Protein AF-C9K0G6-F1 (afdb_monomer)

Structure (mmCIF, N/CA/C/O backbone):
data_AF-C9K0G6-F1
#
_entry.id   AF-C9K0G6-F1
#
loop_
_atom_site.group_PDB
_atom_site.id
_atom_site.type_symbol
_atom_site.label_atom_id
_atom_site.label_alt_id
_atom_site.label_comp_id
_atom_site.label_asym_id
_atom_site.label_entity_id
_atom_site.label_seq_id
_atom_site.pdbx_PDB_ins_code
_atom_site.Cartn_x
_atom_site.Cartn_y
_atom_site.Cartn_z
_atom_site.occupancy
_atom_site.B_iso_or_equiv
_atom_site.auth_seq_id
_atom_site.auth_comp_id
_atom_site.auth_asym_id
_atom_site.auth_atom_id
_atom_site.pdbx_PDB_model_num
ATOM 1 N N . MET A 1 1 ? -15.365 -26.845 29.516 1.00 38.62 1 MET A N 1
ATOM 2 C CA . MET A 1 1 ? -15.260 -26.403 28.105 1.00 38.62 1 MET A CA 1
ATOM 3 C C . MET A 1 1 ? -14.778 -24.950 28.062 1.00 38.62 1 MET A C 1
ATOM 5 O O . MET A 1 1 ? -15.517 -24.063 27.660 1.00 38.62 1 MET A O 1
ATOM 9 N N . SER A 1 2 ? -13.553 -24.691 28.530 1.00 41.28 2 SER A N 1
ATOM 10 C CA . SER A 1 2 ? -13.101 -23.336 28.912 1.00 41.28 2 SER A CA 1
ATOM 11 C C . SER A 1 2 ? -11.885 -22.839 28.115 1.00 41.28 2 SER A C 1
ATOM 13 O O . SER A 1 2 ? -11.358 -21.779 28.421 1.00 41.28 2 SER A O 1
ATOM 15 N N . GLY A 1 3 ? -11.428 -23.595 27.110 1.00 42.25 3 GLY A N 1
ATOM 16 C CA . GLY A 1 3 ? -10.137 -23.366 26.445 1.00 42.25 3 GLY A CA 1
ATOM 17 C C . GLY A 1 3 ? -10.131 -22.394 25.259 1.00 42.25 3 GLY A C 1
ATOM 18 O O . GLY A 1 3 ? -9.061 -21.984 24.853 1.00 42.25 3 GLY A O 1
ATOM 19 N N . GLN A 1 4 ? -11.283 -21.993 24.707 1.00 50.31 4 GLN A N 1
ATOM 20 C CA . GLN A 1 4 ? -11.336 -21.232 23.441 1.00 50.31 4 GLN A CA 1
ATOM 21 C C . GLN A 1 4 ? -11.451 -19.705 23.586 1.00 50.31 4 GLN A C 1
ATOM 23 O O . GLN A 1 4 ? -11.456 -19.003 22.581 1.00 50.31 4 GLN A O 1
ATOM 28 N N . ARG A 1 5 ? -11.593 -19.149 24.799 1.00 48.28 5 ARG A N 1
ATOM 29 C CA . ARG A 1 5 ? -11.809 -17.691 24.965 1.00 48.28 5 ARG A CA 1
ATOM 30 C C . ARG A 1 5 ? -10.527 -16.851 24.917 1.00 48.28 5 ARG A C 1
ATOM 32 O O . ARG A 1 5 ? -10.621 -15.666 24.609 1.00 48.28 5 ARG A O 1
ATOM 39 N N . GLY A 1 6 ? -9.363 -17.441 25.198 1.00 55.06 6 GLY A N 1
ATOM 40 C CA . GLY A 1 6 ? -8.077 -16.734 25.133 1.00 55.06 6 GLY A CA 1
ATOM 41 C C . GLY A 1 6 ? -7.695 -16.355 23.700 1.00 55.06 6 GLY A C 1
ATOM 42 O O . GLY A 1 6 ? -7.342 -15.209 23.438 1.00 55.06 6 GLY A O 1
ATOM 43 N N . ASP A 1 7 ? -7.893 -17.280 22.760 1.00 69.06 7 ASP A N 1
ATOM 44 C CA . ASP A 1 7 ? -7.381 -17.174 21.388 1.00 69.06 7 ASP A CA 1
ATOM 45 C C . ASP A 1 7 ? -7.903 -15.941 20.628 1.00 69.06 7 ASP A C 1
ATOM 47 O O . ASP A 1 7 ? -7.145 -15.231 19.965 1.00 69.06 7 ASP A O 1
ATOM 51 N N . TRP A 1 8 ? -9.196 -15.632 20.759 1.00 75.31 8 TRP A N 1
ATOM 52 C CA . TRP A 1 8 ? -9.828 -14.516 20.040 1.00 75.31 8 TRP A CA 1
ATOM 53 C C . TRP A 1 8 ? -9.380 -13.147 20.542 1.00 75.31 8 TRP A C 1
ATOM 55 O O . TRP A 1 8 ? -9.291 -12.187 19.778 1.00 75.31 8 TRP A O 1
ATOM 65 N N . THR A 1 9 ? -9.099 -13.049 21.835 1.00 84.75 9 THR A N 1
ATOM 66 C CA . THR A 1 9 ? -8.725 -11.790 22.475 1.00 84.75 9 THR A CA 1
ATOM 67 C C . THR A 1 9 ? -7.286 -11.423 22.098 1.00 84.75 9 THR A C 1
ATOM 69 O O . THR A 1 9 ? -7.015 -10.278 21.734 1.00 84.75 9 THR A O 1
ATOM 72 N N . SER A 1 10 ? -6.386 -12.411 22.047 1.00 84.44 10 SER A N 1
ATOM 73 C CA . SER A 1 10 ? -5.040 -12.257 21.481 1.00 84.44 10 SER A CA 1
ATOM 74 C C . SER A 1 10 ? -5.073 -11.872 19.997 1.00 84.44 10 SER A C 1
ATOM 76 O O . SER A 1 10 ? -4.328 -10.985 19.578 1.00 84.44 10 SER A O 1
ATOM 78 N N . ALA A 1 11 ? -5.969 -12.471 19.204 1.00 87.06 11 ALA A N 1
ATOM 79 C CA . ALA A 1 11 ? -6.134 -12.116 17.793 1.00 87.06 11 ALA A CA 1
ATOM 80 C C . ALA A 1 11 ? -6.602 -10.659 17.598 1.00 87.06 11 ALA A C 1
ATOM 82 O O . ALA A 1 11 ? -6.123 -9.975 16.693 1.00 87.06 11 ALA A O 1
ATOM 83 N N . LEU A 1 12 ? -7.488 -10.150 18.464 1.00 88.19 12 LEU A N 1
ATOM 84 C CA . LEU A 1 12 ? -7.937 -8.751 18.426 1.00 88.19 12 LEU A CA 1
ATOM 85 C C . LEU A 1 12 ? -6.813 -7.762 18.752 1.00 88.19 12 LEU A C 1
ATOM 87 O O . LEU A 1 12 ? -6.699 -6.734 18.083 1.00 88.19 12 LEU A O 1
ATOM 91 N N . TRP A 1 13 ? -5.954 -8.074 19.726 1.00 88.69 13 TRP A N 1
ATOM 92 C CA . TRP A 1 13 ? -4.757 -7.272 20.000 1.00 88.69 13 TRP A CA 1
ATOM 93 C C . TRP A 1 13 ? -3.822 -7.213 18.792 1.00 88.69 13 TRP A C 1
ATOM 95 O O . TRP A 1 13 ? -3.389 -6.128 18.406 1.00 88.69 13 TRP A O 1
ATOM 105 N N . GLN A 1 14 ? -3.561 -8.357 18.156 1.00 87.88 14 GLN A N 1
ATOM 106 C CA . GLN A 1 14 ? -2.738 -8.420 16.947 1.00 87.88 14 GLN A CA 1
ATOM 107 C C . GLN A 1 14 ? -3.359 -7.632 15.789 1.00 87.88 14 GLN A C 1
ATOM 109 O O . GLN A 1 14 ? -2.645 -6.969 15.038 1.00 87.88 14 GLN A O 1
ATOM 114 N N . LEU A 1 15 ? -4.684 -7.686 15.641 1.00 88.81 15 LEU A N 1
ATOM 115 C CA . LEU A 1 15 ? -5.404 -6.931 14.622 1.00 88.81 15 LEU A CA 1
ATOM 116 C C . LEU A 1 15 ? -5.266 -5.425 14.859 1.00 88.81 15 LEU A C 1
ATOM 118 O O . LEU A 1 15 ? -4.854 -4.709 13.949 1.00 88.81 15 LEU A O 1
ATOM 122 N N . LEU A 1 16 ? -5.545 -4.948 16.075 1.00 89.44 16 LEU A N 1
ATOM 123 C CA . LEU A 1 16 ? -5.382 -3.535 16.430 1.00 89.44 16 LEU A CA 1
ATOM 124 C C . LEU A 1 16 ? -3.939 -3.070 16.245 1.00 89.44 16 LEU A C 1
ATOM 126 O O . LEU A 1 16 ? -3.707 -1.983 15.721 1.00 89.44 16 LEU A O 1
ATOM 130 N N . PHE A 1 17 ? -2.970 -3.907 16.615 1.00 88.44 17 PHE A N 1
ATOM 131 C CA . PHE A 1 17 ? -1.559 -3.624 16.395 1.00 88.44 17 PHE A CA 1
ATOM 132 C C . PHE A 1 17 ? -1.252 -3.425 14.909 1.00 88.44 17 PHE A C 1
ATOM 134 O O . PHE A 1 17 ? -0.652 -2.417 14.554 1.00 88.44 17 PHE A O 1
ATOM 141 N N . ARG A 1 18 ? -1.727 -4.321 14.033 1.00 84.31 18 ARG A N 1
ATOM 142 C CA . ARG A 1 18 ? -1.532 -4.209 12.576 1.00 84.31 18 ARG A CA 1
ATOM 143 C C . ARG A 1 18 ? -2.198 -2.976 11.971 1.00 84.31 18 ARG A C 1
ATOM 145 O O . ARG A 1 18 ? -1.658 -2.407 11.031 1.00 84.31 18 ARG A O 1
ATOM 152 N N . VAL A 1 19 ? -3.359 -2.580 12.490 1.00 85.81 19 VAL A N 1
ATOM 153 C CA . VAL A 1 19 ? -4.076 -1.377 12.038 1.00 85.81 19 VAL A CA 1
ATOM 154 C C . VAL A 1 19 ? -3.332 -0.102 12.443 1.00 85.81 19 VAL A C 1
ATOM 156 O O . VAL A 1 19 ? -3.296 0.858 11.680 1.00 85.81 19 VAL A O 1
ATOM 159 N N . LEU A 1 20 ? -2.742 -0.083 13.640 1.00 84.50 20 LEU A N 1
ATOM 160 C CA . LEU A 1 20 ? -2.071 1.094 14.198 1.00 84.50 20 LEU A CA 1
ATOM 161 C C . LEU A 1 20 ? -0.585 1.189 13.817 1.00 84.50 20 LEU A C 1
ATOM 163 O O . LEU A 1 20 ? -0.003 2.270 13.906 1.00 84.50 20 LEU A O 1
ATOM 167 N N . SER A 1 21 ? 0.046 0.085 13.411 1.00 78.31 21 SER A N 1
ATOM 168 C CA . SER A 1 21 ? 1.451 0.062 13.003 1.00 78.31 21 SER A CA 1
ATOM 169 C C . SER A 1 21 ? 1.644 0.643 11.595 1.00 78.31 21 SER A C 1
ATOM 171 O O . SER A 1 21 ? 0.917 0.246 10.682 1.00 78.31 21 SER A O 1
ATOM 173 N N . PRO A 1 22 ? 2.651 1.507 11.364 1.00 63.03 22 PRO A N 1
ATOM 174 C CA . PRO A 1 22 ? 2.992 1.965 10.020 1.00 63.03 22 PRO A CA 1
ATOM 175 C C . PRO A 1 22 ? 3.497 0.786 9.169 1.00 63.03 22 PRO A C 1
ATOM 177 O O . PRO A 1 22 ? 4.457 0.104 9.537 1.00 63.03 22 PRO A O 1
ATOM 180 N N . LEU A 1 23 ? 2.852 0.548 8.022 1.00 55.31 23 LEU A N 1
ATOM 181 C CA . LEU A 1 23 ? 2.976 -0.686 7.237 1.00 55.31 23 LEU A CA 1
ATOM 182 C C . LEU A 1 23 ? 4.208 -0.812 6.298 1.00 55.31 23 LEU A C 1
ATOM 184 O O . LEU A 1 23 ? 4.155 -1.659 5.409 1.00 55.31 23 LEU A O 1
ATOM 188 N N . PRO A 1 24 ? 5.356 -0.115 6.474 1.00 51.69 24 PRO A N 1
ATOM 189 C CA . PRO A 1 24 ? 6.617 -0.635 5.943 1.00 51.69 24 PRO A CA 1
ATOM 190 C C . PRO A 1 24 ? 7.554 -1.161 7.040 1.00 51.69 24 PRO A C 1
ATOM 192 O O . PRO A 1 24 ? 8.649 -1.633 6.738 1.00 51.69 24 PRO A O 1
ATOM 195 N N . ALA A 1 25 ? 7.159 -1.115 8.314 1.00 43.28 25 ALA A N 1
ATOM 196 C CA . ALA A 1 25 ? 7.972 -1.645 9.398 1.00 43.28 25 ALA A CA 1
ATOM 197 C C . ALA A 1 25 ? 7.773 -3.171 9.454 1.00 43.28 25 ALA A C 1
ATOM 199 O O . ALA A 1 25 ? 6.827 -3.668 10.057 1.00 43.28 25 ALA A O 1
ATOM 200 N N . GLY A 1 26 ? 8.610 -3.884 8.693 1.00 46.72 26 GLY A N 1
ATOM 201 C CA . GLY A 1 26 ? 8.415 -5.269 8.264 1.00 46.72 26 GLY A CA 1
ATOM 202 C C . GLY A 1 26 ? 8.239 -6.327 9.359 1.00 46.72 26 GLY A C 1
ATOM 203 O O . GLY A 1 26 ? 8.088 -6.047 10.546 1.00 46.72 26 GLY A O 1
ATOM 204 N N . ASN A 1 27 ? 8.293 -7.590 8.928 1.00 54.00 27 ASN A N 1
ATOM 205 C CA . ASN A 1 27 ? 8.038 -8.813 9.706 1.00 54.00 27 ASN A CA 1
ATOM 206 C C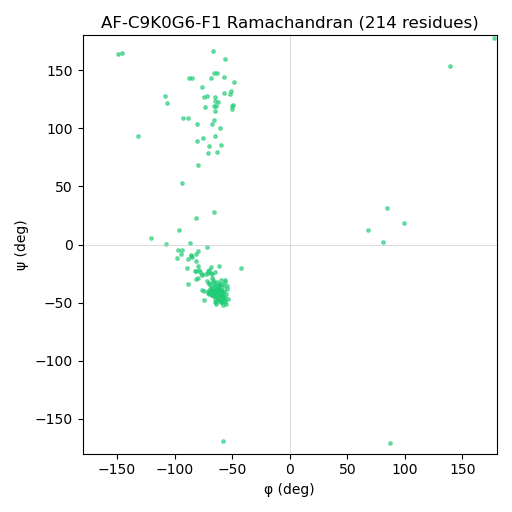 . ASN A 1 27 ? 8.645 -8.857 11.134 1.00 54.00 27 ASN A C 1
ATOM 208 O O . ASN A 1 27 ? 8.147 -9.606 11.969 1.00 54.00 27 ASN A O 1
ATOM 212 N N . ALA A 1 28 ? 9.659 -8.038 11.437 1.00 56.00 28 ALA A N 1
ATOM 213 C CA . ALA A 1 28 ? 10.277 -7.869 12.754 1.00 56.00 28 ALA A CA 1
ATOM 214 C C . ALA A 1 28 ? 9.335 -7.343 13.863 1.00 56.00 28 ALA A C 1
ATOM 216 O O . ALA A 1 28 ? 9.456 -7.765 15.012 1.00 56.00 28 ALA A O 1
ATOM 217 N N . LEU A 1 29 ? 8.383 -6.449 13.561 1.00 57.03 29 LEU A N 1
ATOM 218 C CA . LEU A 1 29 ? 7.402 -5.978 14.561 1.00 57.03 29 LEU A CA 1
ATOM 219 C C . LEU A 1 29 ? 6.261 -6.986 14.761 1.00 57.03 29 LEU A C 1
ATOM 221 O O . LEU A 1 29 ? 5.706 -7.098 15.853 1.00 57.03 29 LEU A O 1
ATOM 225 N N . ALA A 1 30 ? 5.944 -7.769 13.727 1.00 59.72 30 ALA A N 1
ATOM 226 C CA . ALA A 1 30 ? 4.946 -8.833 13.807 1.00 59.72 30 ALA A CA 1
ATOM 227 C C . ALA A 1 30 ? 5.407 -10.021 14.676 1.00 59.72 30 ALA A C 1
ATOM 229 O O . ALA A 1 30 ? 4.558 -10.744 15.191 1.00 59.72 30 ALA A O 1
ATOM 230 N N . SER A 1 31 ? 6.721 -10.192 14.879 1.00 68.62 31 SER A N 1
ATOM 231 C CA . SER A 1 31 ? 7.314 -11.214 15.760 1.00 68.62 31 SER A CA 1
ATOM 232 C C . SER A 1 31 ? 7.457 -10.799 17.230 1.00 68.62 31 SER A C 1
ATOM 234 O O . SER A 1 31 ? 7.989 -11.569 18.027 1.00 68.62 31 SER A O 1
ATOM 236 N N . LEU A 1 32 ? 7.030 -9.590 17.610 1.00 78.69 32 LEU A N 1
ATOM 237 C CA . LEU A 1 32 ? 7.063 -9.158 19.009 1.00 78.69 32 LEU A CA 1
ATOM 238 C C . LEU A 1 32 ? 6.117 -9.983 19.883 1.00 78.69 32 LEU A C 1
ATOM 240 O O . LEU A 1 32 ? 5.038 -10.387 19.449 1.00 78.69 32 LEU A O 1
ATOM 244 N N . ALA A 1 33 ? 6.509 -10.167 21.145 1.00 85.25 33 ALA A N 1
ATOM 245 C CA . ALA A 1 33 ? 5.645 -10.761 22.156 1.00 85.25 33 ALA A CA 1
ATOM 246 C C . ALA A 1 33 ? 4.335 -9.963 22.289 1.00 85.25 33 ALA A C 1
ATOM 248 O O . ALA A 1 33 ? 4.332 -8.731 22.190 1.00 85.25 33 ALA A O 1
ATOM 249 N N . LEU A 1 34 ? 3.232 -10.673 22.544 1.00 84.00 34 LEU A N 1
ATOM 250 C CA . LEU A 1 34 ? 1.881 -10.104 22.609 1.00 84.00 34 LEU A CA 1
ATOM 251 C C . LEU A 1 34 ? 1.782 -8.934 23.598 1.00 84.00 34 LEU A C 1
ATOM 253 O O . LEU A 1 34 ? 1.160 -7.921 23.294 1.00 84.00 34 LEU A O 1
ATOM 257 N N . GLU A 1 35 ? 2.465 -9.033 24.736 1.00 87.75 35 GLU A N 1
ATOM 258 C CA . GLU A 1 35 ? 2.508 -7.979 25.751 1.00 87.75 35 GLU A CA 1
ATOM 259 C C . GLU A 1 35 ? 3.078 -6.662 25.204 1.00 87.75 35 GLU A C 1
ATOM 261 O O . GLU A 1 35 ? 2.563 -5.576 25.471 1.00 87.75 35 GLU A O 1
ATOM 266 N N . VAL A 1 36 ? 4.131 -6.747 24.383 1.00 86.38 36 VAL A N 1
ATOM 267 C CA . VAL A 1 36 ? 4.751 -5.566 23.771 1.00 86.38 36 VAL A CA 1
ATOM 268 C C . VAL A 1 36 ? 3.812 -4.955 22.734 1.00 86.38 36 VAL A C 1
ATOM 270 O O . VAL A 1 36 ? 3.665 -3.734 22.684 1.00 86.38 36 VAL A O 1
ATOM 273 N N . GLN A 1 37 ? 3.125 -5.790 21.948 1.00 87.38 37 GLN A N 1
ATOM 274 C CA . GLN A 1 37 ? 2.096 -5.327 21.013 1.00 87.38 37 GLN A CA 1
ATOM 275 C C . GLN A 1 37 ? 0.955 -4.621 21.758 1.00 87.38 37 GLN A C 1
ATOM 277 O O . GLN A 1 37 ? 0.546 -3.534 21.350 1.00 87.38 37 GLN A O 1
ATOM 282 N N . ALA A 1 38 ? 0.493 -5.172 22.884 1.00 88.62 38 ALA A N 1
ATOM 283 C CA . ALA A 1 38 ? -0.562 -4.577 23.700 1.00 88.62 38 ALA A CA 1
ATOM 284 C C . ALA A 1 38 ? -0.162 -3.197 24.256 1.00 88.62 38 ALA A C 1
ATOM 286 O O . ALA A 1 38 ? -0.945 -2.250 24.151 1.00 88.62 38 ALA A O 1
ATOM 287 N N . ARG A 1 39 ? 1.071 -3.035 24.764 1.00 88.69 39 ARG A N 1
ATOM 288 C CA . ARG A 1 39 ? 1.601 -1.723 25.202 1.00 88.69 39 ARG A CA 1
ATOM 289 C C . ARG A 1 39 ? 1.588 -0.689 24.084 1.00 88.69 39 ARG A C 1
ATOM 291 O O . ARG A 1 39 ? 1.176 0.448 24.307 1.00 88.69 39 ARG A O 1
ATOM 298 N N . LEU A 1 40 ? 2.034 -1.083 22.892 1.00 88.19 40 LEU A N 1
ATOM 299 C CA . LEU A 1 40 ? 2.093 -0.201 21.726 1.00 88.19 40 LEU A CA 1
ATOM 300 C C . LEU A 1 40 ? 0.696 0.191 21.235 1.00 88.19 40 LEU A C 1
ATOM 302 O O . LEU A 1 40 ? 0.464 1.353 20.919 1.00 88.19 40 LEU A O 1
ATOM 306 N N . VAL A 1 41 ? -0.255 -0.746 21.226 1.00 89.81 41 VAL A N 1
ATOM 307 C CA . VAL A 1 41 ? -1.656 -0.444 20.898 1.00 89.81 41 VAL A CA 1
ATOM 308 C C . VAL A 1 41 ? -2.239 0.548 21.902 1.00 89.81 41 VAL A C 1
ATOM 310 O O . VAL A 1 41 ? -2.855 1.531 21.495 1.00 89.81 41 VAL A O 1
ATOM 313 N N . LYS A 1 42 ? -2.016 0.341 23.206 1.00 90.38 42 LYS A N 1
ATOM 314 C CA . LYS A 1 42 ? -2.485 1.265 24.249 1.00 90.38 42 LYS A CA 1
ATOM 315 C C . LYS A 1 42 ? -1.902 2.666 24.060 1.00 90.38 42 LYS A C 1
ATOM 317 O O . LYS A 1 42 ? -2.657 3.635 24.064 1.00 90.38 42 LYS A O 1
ATOM 322 N N . SER A 1 43 ? -0.588 2.790 23.866 1.00 88.69 43 SER A N 1
ATOM 323 C CA . SER A 1 43 ? 0.054 4.098 23.690 1.00 88.69 43 SER A CA 1
ATOM 324 C C . SER A 1 43 ? -0.394 4.801 22.405 1.00 88.69 43 SER A C 1
ATOM 326 O O . SER A 1 43 ? -0.653 6.004 22.440 1.00 88.69 43 SER A O 1
ATOM 328 N N . ALA A 1 44 ? -0.563 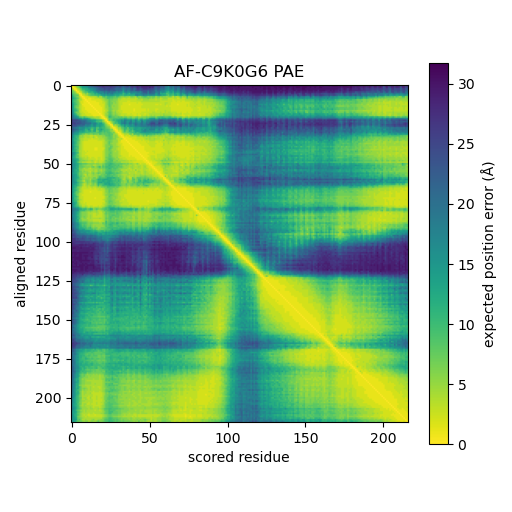4.062 21.305 1.00 89.25 44 ALA A N 1
ATOM 329 C CA . ALA A 1 44 ? -1.063 4.589 20.037 1.00 89.25 44 ALA A CA 1
ATOM 330 C C . ALA A 1 44 ? -2.529 5.046 20.125 1.00 89.25 44 ALA A C 1
ATOM 332 O O . ALA A 1 44 ? -2.875 6.117 19.634 1.00 89.25 44 ALA A O 1
ATOM 333 N N . LEU A 1 45 ? -3.400 4.283 20.790 1.00 89.50 45 LEU A N 1
ATOM 334 C CA . LEU A 1 45 ? -4.789 4.696 21.013 1.00 89.50 45 LEU A CA 1
ATOM 335 C C . LEU A 1 45 ? -4.870 5.940 21.906 1.00 89.50 45 LEU A C 1
ATOM 337 O O . LEU A 1 45 ? -5.649 6.850 21.618 1.00 89.50 45 LEU A O 1
ATOM 341 N N . CYS A 1 46 ? -4.042 6.015 22.953 1.00 88.06 46 CYS A N 1
ATOM 342 C CA . CYS A 1 46 ? -3.952 7.195 23.811 1.00 88.06 46 CYS A CA 1
ATOM 343 C C . CYS A 1 46 ? -3.487 8.433 23.033 1.00 88.06 46 CYS A C 1
ATOM 345 O O . CYS A 1 46 ? -4.106 9.488 23.158 1.00 88.06 46 CYS A O 1
ATOM 347 N N . SER A 1 47 ? -2.447 8.319 22.200 1.00 87.75 47 SER A N 1
ATOM 348 C CA . SER A 1 47 ? -1.952 9.450 21.401 1.00 87.75 47 SER A CA 1
ATOM 349 C C . SER A 1 47 ? -2.946 9.900 20.327 1.00 87.75 47 SER A C 1
ATOM 351 O O . SER A 1 47 ? -3.005 11.084 20.004 1.00 87.75 47 SER A O 1
ATOM 353 N N . GLN A 1 48 ? -3.784 8.989 19.824 1.00 86.50 48 GLN A N 1
ATOM 354 C CA . GLN A 1 48 ? -4.886 9.315 18.916 1.00 86.50 48 GLN A CA 1
ATOM 355 C C . GLN A 1 48 ? -6.135 9.865 19.632 1.00 86.50 48 GLN A C 1
ATOM 357 O O . GLN A 1 48 ? -7.081 10.282 18.955 1.00 86.50 48 GLN A O 1
ATOM 362 N N . GLY A 1 49 ? -6.161 9.892 20.969 1.00 88.44 49 GLY A N 1
ATOM 363 C CA . GLY A 1 49 ? -7.256 10.450 21.767 1.00 88.44 49 GLY A CA 1
ATOM 364 C C . GLY A 1 49 ? -8.428 9.493 22.011 1.00 88.44 49 GLY A C 1
ATOM 365 O O . GLY A 1 49 ? -9.571 9.941 22.099 1.00 88.44 49 GLY A O 1
ATOM 366 N N . TYR A 1 50 ? -8.185 8.181 22.092 1.00 89.88 50 TYR A N 1
ATOM 367 C CA . TYR A 1 50 ? -9.228 7.214 22.442 1.00 89.88 50 TYR A CA 1
ATOM 368 C C . TYR A 1 50 ? -9.768 7.479 23.866 1.00 89.88 50 TYR A C 1
ATOM 370 O O . TYR A 1 50 ? -8.998 7.452 24.827 1.00 89.88 50 TYR A O 1
ATOM 378 N N . PRO A 1 51 ? -11.082 7.717 24.045 1.00 82.69 51 PRO A N 1
ATOM 379 C CA . PRO A 1 51 ? -11.610 8.291 25.287 1.00 82.69 51 PRO A CA 1
ATOM 380 C C . PRO A 1 51 ? -11.804 7.288 26.437 1.00 82.69 51 PRO A C 1
ATOM 382 O O . PRO A 1 51 ? -12.040 7.695 27.573 1.00 82.69 51 PRO A O 1
ATOM 385 N N . ARG A 1 52 ? -11.764 5.971 26.183 1.00 84.81 52 ARG A N 1
ATOM 386 C CA . ARG A 1 52 ? -12.099 4.964 27.207 1.00 84.81 52 ARG A CA 1
ATOM 387 C C . ARG A 1 52 ? -10.868 4.484 27.973 1.00 84.81 52 ARG A C 1
ATOM 389 O O . ARG A 1 52 ? -10.100 3.660 27.485 1.00 84.81 52 ARG A O 1
ATOM 396 N N . LEU A 1 53 ? -10.784 4.888 29.240 1.00 85.56 53 LEU A N 1
ATOM 397 C CA . LEU A 1 53 ? -9.734 4.473 30.182 1.00 85.56 53 LEU A CA 1
ATOM 398 C C . LEU A 1 53 ? -9.753 2.971 30.518 1.00 85.56 53 LEU A C 1
ATOM 400 O O . LEU A 1 53 ? -8.717 2.420 30.880 1.00 85.56 53 LEU A O 1
ATOM 404 N N . ALA A 1 54 ? -10.898 2.296 30.362 1.00 85.19 54 ALA A N 1
ATOM 405 C CA . ALA A 1 54 ? -11.034 0.860 30.631 1.00 85.19 54 ALA A CA 1
ATOM 406 C C . ALA A 1 54 ? -10.039 0.006 29.823 1.00 85.19 54 ALA A C 1
ATOM 408 O O . ALA A 1 54 ? -9.566 -1.014 30.312 1.00 85.19 54 ALA A O 1
ATOM 409 N N . LEU A 1 55 ? -9.660 0.452 28.618 1.00 85.31 55 LEU A N 1
ATOM 410 C CA . LEU A 1 55 ? -8.690 -0.252 27.778 1.00 85.31 55 LEU A CA 1
ATOM 411 C C . LEU A 1 55 ? -7.254 -0.148 28.317 1.00 85.31 55 LEU A C 1
ATOM 413 O O . LEU A 1 55 ? -6.474 -1.089 28.178 1.00 85.31 55 LEU A O 1
ATOM 417 N N . ALA A 1 56 ? -6.902 0.959 28.977 1.00 82.81 56 ALA A N 1
ATOM 418 C CA . ALA A 1 56 ? -5.585 1.118 29.596 1.00 82.81 56 ALA A CA 1
ATOM 419 C C . ALA A 1 56 ? -5.389 0.151 30.779 1.00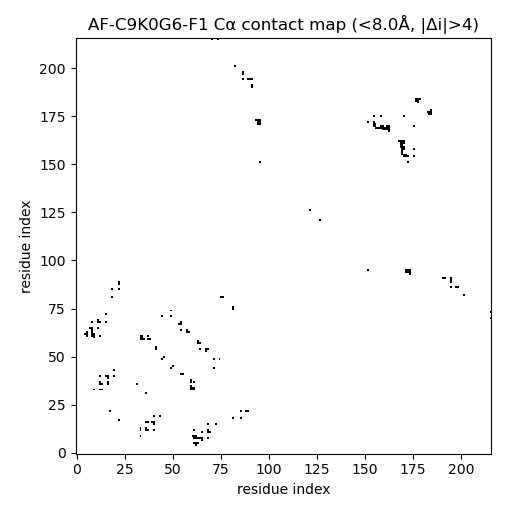 82.81 56 ALA A C 1
ATOM 421 O O . ALA A 1 56 ? -4.274 -0.312 31.015 1.00 82.81 56 ALA A O 1
ATOM 422 N N . GLN A 1 57 ? -6.483 -0.192 31.467 1.00 85.25 57 GLN A N 1
ATOM 423 C CA . GLN A 1 57 ? -6.503 -1.058 32.650 1.00 85.25 57 GLN A CA 1
ATOM 424 C C . GLN A 1 57 ? -6.461 -2.560 32.324 1.00 85.25 57 GLN A C 1
ATOM 426 O O . GLN A 1 57 ? -6.329 -3.373 33.235 1.00 85.25 57 GLN A O 1
ATOM 431 N N . LEU A 1 58 ? -6.572 -2.948 31.048 1.00 86.12 58 LEU A N 1
ATOM 432 C CA . LEU A 1 58 ? -6.570 -4.358 30.657 1.00 86.12 58 LEU A CA 1
ATOM 433 C C . LEU A 1 58 ? -5.204 -5.028 30.871 1.00 86.12 58 LEU A C 1
ATOM 435 O O . LEU A 1 58 ? -4.176 -4.403 30.590 1.00 86.12 58 LEU A O 1
ATOM 439 N N . PRO A 1 59 ? -5.174 -6.309 31.278 1.00 81.81 59 PRO A N 1
ATOM 440 C CA . PRO A 1 59 ? -3.945 -7.093 31.301 1.00 81.81 59 PRO A CA 1
ATOM 441 C C . PRO A 1 59 ? -3.382 -7.272 29.884 1.00 81.81 59 PRO A C 1
ATOM 443 O O . PRO A 1 59 ? -4.120 -7.340 28.900 1.00 81.81 59 PRO A O 1
ATOM 446 N N . GLU A 1 60 ? -2.057 -7.334 29.782 1.00 81.38 60 GLU A N 1
ATOM 447 C CA . GLU A 1 60 ? -1.337 -7.382 28.498 1.00 81.38 60 GLU A CA 1
ATOM 448 C C . GLU A 1 60 ? -1.193 -8.800 27.941 1.00 81.38 60 GLU A C 1
ATOM 450 O O . GLU A 1 60 ? -0.866 -8.981 26.772 1.00 81.38 60 GLU A O 1
ATOM 455 N N . ASP A 1 61 ? -1.548 -9.793 28.753 1.00 77.00 61 ASP A N 1
ATOM 456 C CA . ASP A 1 61 ? -1.471 -11.222 28.443 1.00 77.00 61 ASP A CA 1
ATOM 457 C C . ASP A 1 61 ? -2.529 -11.664 27.413 1.00 77.00 61 ASP A C 1
ATOM 459 O O . ASP A 1 61 ? -2.617 -12.836 27.051 1.00 77.00 61 ASP A O 1
ATOM 463 N N . GLY A 1 62 ? -3.391 -10.741 26.967 1.00 73.25 62 GLY A N 1
ATOM 464 C CA . GLY A 1 62 ? -4.459 -11.006 26.003 1.00 73.25 62 GLY A CA 1
ATOM 465 C C . GLY A 1 62 ? -5.577 -11.901 26.535 1.00 73.25 62 GLY A C 1
ATOM 466 O O . GLY A 1 62 ? -6.393 -12.367 25.756 1.00 73.25 62 GLY A O 1
ATOM 467 N N . SER A 1 63 ? -5.648 -12.147 27.843 1.00 76.44 63 SER A N 1
ATOM 468 C CA . SER A 1 63 ? -6.609 -13.079 28.443 1.00 76.44 63 SER A CA 1
ATOM 469 C C . SER A 1 63 ? -8.026 -12.506 28.602 1.00 76.44 63 SER A C 1
ATOM 471 O O . SER A 1 63 ? -8.987 -13.270 28.712 1.00 76.44 63 SER A O 1
ATOM 473 N N . GLN A 1 64 ? -8.177 -11.176 28.629 1.00 79.38 64 GLN A N 1
ATOM 474 C CA . GLN A 1 64 ? -9.443 -10.477 28.888 1.00 79.38 64 GLN A CA 1
ATOM 475 C C . GLN A 1 64 ? -9.551 -9.170 28.084 1.00 79.38 64 GLN A C 1
ATOM 477 O O . GLN A 1 64 ? -8.557 -8.661 27.568 1.00 79.38 64 GLN A O 1
ATOM 482 N N . GLY A 1 65 ? -10.766 -8.616 27.995 1.00 83.81 65 GLY A N 1
ATOM 483 C CA . GLY A 1 65 ? -11.009 -7.296 27.397 1.00 83.81 65 GLY A CA 1
ATOM 484 C C . GLY A 1 65 ? -11.514 -7.289 25.956 1.00 83.81 65 GLY A C 1
ATOM 485 O O . GLY A 1 65 ? -11.421 -6.270 25.278 1.00 83.81 65 GLY A O 1
ATOM 486 N N . SER A 1 66 ? -12.048 -8.408 25.455 1.00 87.44 66 SER A N 1
ATOM 487 C CA . SER A 1 66 ? -12.541 -8.508 24.072 1.00 87.44 66 SER A CA 1
ATOM 488 C C . SER A 1 66 ? -13.570 -7.427 23.716 1.00 87.44 66 SER A C 1
ATOM 490 O O . SER A 1 66 ? -13.549 -6.909 22.602 1.00 87.44 66 SER A O 1
ATOM 492 N N . ARG A 1 67 ? -14.426 -7.025 24.664 1.00 89.38 67 ARG A N 1
ATOM 493 C CA . ARG A 1 67 ? -15.404 -5.944 24.476 1.00 89.38 67 ARG A CA 1
ATOM 494 C C . ARG A 1 67 ? -14.722 -4.594 24.253 1.00 89.38 67 ARG A C 1
ATOM 496 O O . ARG A 1 67 ? -15.067 -3.874 23.324 1.00 89.38 67 ARG A O 1
ATOM 503 N N . GLU A 1 68 ? -13.773 -4.237 25.106 1.00 91.06 68 GLU A N 1
ATOM 504 C CA . GLU A 1 68 ? -13.038 -2.973 25.050 1.00 91.06 68 GLU A CA 1
ATOM 505 C C . GLU A 1 68 ? -12.190 -2.884 23.777 1.00 91.06 68 GLU A C 1
ATOM 507 O O . GLU A 1 68 ? -12.102 -1.809 23.183 1.00 91.06 68 GLU A O 1
ATOM 512 N N . LEU A 1 69 ? -11.624 -4.011 23.333 1.00 91.38 69 LEU A N 1
ATOM 513 C CA . LEU A 1 69 ? -10.885 -4.117 22.074 1.00 91.38 69 LEU A CA 1
ATOM 514 C C . LEU A 1 69 ? -11.798 -3.951 20.858 1.00 91.38 69 LEU A C 1
ATOM 516 O O . LEU A 1 69 ? -11.447 -3.218 19.936 1.00 91.38 69 LEU A O 1
ATOM 520 N N . LEU A 1 70 ? -12.984 -4.569 20.865 1.00 92.12 70 LEU A N 1
ATOM 521 C CA . LEU A 1 70 ? -13.976 -4.382 19.802 1.00 92.12 70 LEU A CA 1
ATOM 522 C C . LEU A 1 70 ? -14.456 -2.931 19.724 1.00 92.12 70 LEU A C 1
ATOM 524 O O . LEU A 1 70 ? -14.597 -2.399 18.629 1.00 92.12 70 LEU A O 1
ATOM 528 N N . LEU A 1 71 ? -14.625 -2.264 20.866 1.00 92.81 71 LEU A N 1
ATOM 529 C CA . LEU A 1 71 ? -14.973 -0.842 20.922 1.00 92.81 71 LEU A CA 1
ATOM 530 C C . LEU A 1 71 ? -13.847 0.073 20.424 1.00 92.81 71 LEU A C 1
ATOM 532 O O . LEU A 1 71 ? -14.109 1.099 19.796 1.00 92.81 71 LEU A O 1
ATOM 536 N N . ALA A 1 72 ? -12.591 -0.279 20.696 1.00 92.62 72 ALA A N 1
ATOM 537 C CA . ALA A 1 72 ? -11.449 0.450 20.155 1.00 92.62 72 ALA A CA 1
ATOM 538 C C . ALA A 1 72 ? -11.350 0.274 18.638 1.00 92.62 72 ALA A C 1
ATOM 540 O O . ALA A 1 72 ? -11.159 1.251 17.917 1.00 92.62 72 ALA A O 1
ATOM 541 N N . LEU A 1 73 ? -11.558 -0.952 18.149 1.00 91.88 73 LEU A N 1
ATOM 542 C CA . LEU A 1 73 ? -11.604 -1.247 16.721 1.00 91.88 73 LEU A CA 1
ATOM 543 C C . LEU A 1 73 ? -12.746 -0.493 16.035 1.00 91.88 73 LEU A C 1
ATOM 545 O O . LEU A 1 73 ? -12.521 0.161 15.021 1.00 91.88 73 LEU A O 1
ATOM 549 N N . SER A 1 74 ? -13.955 -0.530 16.599 1.00 92.50 74 SER A N 1
ATOM 550 C CA . SER A 1 74 ? -15.100 0.196 16.050 1.00 92.50 74 SER A CA 1
ATOM 55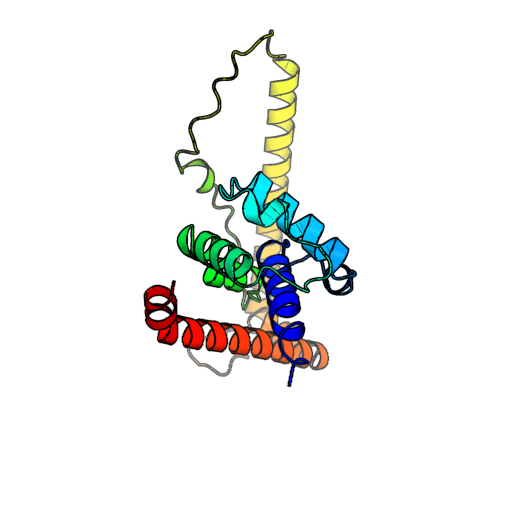1 C C . SER A 1 74 ? -14.853 1.702 16.050 1.00 92.50 74 SER A C 1
ATOM 553 O O . SER A 1 74 ? -15.195 2.383 15.093 1.00 92.50 74 SER A O 1
ATOM 555 N N . TRP A 1 75 ? -14.219 2.242 17.092 1.00 92.88 75 TRP A N 1
ATOM 556 C CA . TRP A 1 75 ? -13.858 3.656 17.128 1.00 92.88 75 TRP A CA 1
ATOM 557 C C . TRP A 1 75 ? -12.859 4.027 16.024 1.00 92.88 75 TRP A C 1
ATOM 559 O O . TRP A 1 75 ? -13.038 5.057 15.376 1.00 92.88 75 TRP A O 1
ATOM 569 N N . LEU A 1 76 ? -11.858 3.181 15.752 1.00 90.94 76 LEU A N 1
ATOM 570 C CA . LEU A 1 76 ? -10.934 3.387 14.630 1.00 90.94 76 LEU A CA 1
ATOM 571 C C . LEU A 1 76 ? -11.670 3.359 13.284 1.00 90.94 76 LEU A C 1
ATOM 573 O O . LEU A 1 76 ? -11.496 4.269 12.477 1.00 90.94 76 LEU A O 1
ATOM 577 N N . LEU A 1 77 ? -12.531 2.359 13.073 1.00 90.44 77 LEU A N 1
ATOM 578 C CA . LEU A 1 77 ? -13.326 2.213 11.849 1.00 90.44 77 LEU A CA 1
ATOM 579 C C . LEU A 1 77 ? -14.310 3.376 11.637 1.00 90.44 77 LEU A C 1
ATOM 581 O O . LEU A 1 77 ? -14.568 3.756 10.501 1.00 90.44 77 LEU A O 1
ATOM 585 N N . ALA A 1 78 ? -14.842 3.965 12.711 1.00 90.06 78 ALA A N 1
ATOM 586 C CA . ALA A 1 78 ? -15.774 5.089 12.631 1.00 90.06 78 ALA A CA 1
ATOM 587 C C . ALA A 1 78 ? -15.093 6.428 12.294 1.00 90.06 78 ALA A C 1
ATOM 589 O O . ALA A 1 78 ? -15.738 7.326 11.756 1.00 90.06 78 ALA A O 1
ATOM 590 N N . ARG A 1 79 ? -13.804 6.598 12.621 1.00 85.00 79 ARG A N 1
ATOM 591 C CA . ARG A 1 79 ? -13.080 7.866 12.411 1.00 85.00 79 ARG A CA 1
ATOM 592 C C . ARG A 1 79 ? -12.600 8.081 10.984 1.00 85.00 79 ARG A C 1
ATOM 594 O O . ARG A 1 79 ? -12.274 9.213 10.629 1.00 85.00 79 ARG A O 1
ATOM 601 N N . GLY A 1 80 ? -12.518 7.030 10.180 1.00 80.12 80 GLY A N 1
ATOM 602 C CA . GLY A 1 80 ? -12.041 7.155 8.816 1.00 80.12 80 GLY A CA 1
ATOM 603 C C . GLY A 1 80 ? -11.951 5.827 8.076 1.00 80.12 80 GLY A C 1
ATOM 604 O O . GLY A 1 80 ? -12.206 4.765 8.644 1.00 80.12 80 GLY A O 1
ATOM 605 N N . PRO A 1 81 ? -11.569 5.883 6.794 1.00 82.19 81 PRO A N 1
ATOM 606 C CA . PRO A 1 81 ? -11.545 4.730 5.908 1.00 82.19 81 PRO A CA 1
ATOM 607 C C . PRO A 1 81 ? -10.279 3.888 6.152 1.00 82.19 81 PRO A C 1
ATOM 609 O O . PRO A 1 81 ? -9.360 3.855 5.335 1.00 82.19 81 PRO A O 1
ATOM 612 N N . VAL A 1 82 ? -10.196 3.245 7.324 1.00 85.62 82 VAL A N 1
ATOM 613 C CA . VAL A 1 82 ? -9.061 2.388 7.721 1.00 85.62 82 VAL A CA 1
ATOM 614 C C . VAL A 1 82 ? -8.769 1.306 6.669 1.00 85.62 82 VAL A C 1
ATOM 616 O O . VAL A 1 82 ? -7.603 1.177 6.288 1.00 85.62 82 VAL A O 1
ATOM 619 N N . PRO A 1 83 ? -9.766 0.566 6.130 1.00 85.56 83 PRO A N 1
ATOM 620 C CA . PRO A 1 83 ? -9.508 -0.420 5.081 1.00 85.56 83 PRO A CA 1
ATOM 621 C C . PRO A 1 83 ? -8.870 0.201 3.833 1.00 85.56 83 PRO A C 1
ATOM 623 O O . PRO A 1 83 ? -7.908 -0.340 3.297 1.00 85.56 83 PRO A O 1
ATOM 626 N N . GLU A 1 84 ? -9.350 1.364 3.392 1.00 86.50 84 GLU A N 1
ATOM 627 C CA . GLU A 1 84 ? -8.825 2.063 2.217 1.00 86.50 84 GLU A CA 1
ATOM 628 C C . GLU A 1 84 ? -7.406 2.577 2.449 1.00 86.50 84 GLU A C 1
ATOM 630 O O . GLU A 1 84 ? -6.582 2.503 1.543 1.00 86.50 84 GLU A O 1
ATOM 635 N N . GLN A 1 85 ? -7.098 3.065 3.653 1.00 83.94 85 GLN A N 1
ATOM 636 C CA . GLN A 1 85 ? -5.742 3.485 4.014 1.00 83.94 85 GLN A CA 1
ATOM 637 C C . GLN A 1 85 ? -4.770 2.303 4.004 1.00 83.94 85 GLN A C 1
ATOM 639 O O . GLN A 1 85 ? -3.642 2.445 3.531 1.00 83.94 85 GLN A O 1
ATOM 644 N N . MET A 1 86 ? -5.200 1.136 4.491 1.00 81.75 86 MET A N 1
ATOM 645 C CA . MET A 1 86 ? -4.399 -0.089 4.433 1.00 81.75 86 MET A CA 1
ATOM 646 C C . MET A 1 86 ? -4.204 -0.569 2.992 1.00 81.75 86 MET A C 1
ATOM 648 O O . MET A 1 86 ? -3.108 -1.000 2.637 1.00 81.75 86 MET A O 1
ATOM 652 N N . LEU A 1 87 ? -5.235 -0.459 2.148 1.00 85.19 87 LEU A N 1
ATOM 653 C CA . LEU A 1 87 ? -5.126 -0.766 0.724 1.00 85.19 87 LEU A CA 1
ATOM 654 C C . LEU A 1 87 ? -4.180 0.203 0.014 1.00 85.19 87 LEU A C 1
ATOM 656 O O . LEU A 1 87 ? -3.310 -0.252 -0.713 1.00 85.19 87 LEU A O 1
ATOM 660 N N . ALA A 1 88 ? -4.300 1.512 0.247 1.00 83.25 88 ALA A N 1
ATOM 661 C CA . ALA A 1 88 ? -3.453 2.531 -0.374 1.00 83.25 88 ALA A CA 1
ATOM 662 C C . ALA A 1 88 ? -1.964 2.332 -0.054 1.00 83.25 88 ALA A C 1
ATOM 664 O O . ALA A 1 88 ? -1.127 2.504 -0.931 1.00 83.25 88 ALA A O 1
ATOM 665 N N . GLN A 1 89 ? -1.642 1.919 1.174 1.00 77.19 89 GLN A N 1
ATOM 666 C CA . GLN A 1 89 ? -0.270 1.596 1.587 1.00 77.19 89 GLN A CA 1
ATOM 667 C C . GLN A 1 89 ? 0.250 0.281 0.997 1.00 77.19 89 GLN A C 1
ATOM 669 O O . GLN A 1 89 ? 1.458 0.090 0.908 1.00 77.19 89 GLN A O 1
ATOM 674 N N . ALA A 1 90 ? -0.648 -0.641 0.648 1.00 77.62 90 ALA A N 1
ATOM 675 C CA . ALA A 1 90 ? -0.284 -1.922 0.065 1.00 77.62 90 ALA A CA 1
ATOM 676 C C . ALA A 1 90 ? -0.007 -1.841 -1.439 1.00 77.62 90 ALA A C 1
ATOM 678 O O . ALA A 1 90 ? 0.713 -2.718 -1.906 1.00 77.62 90 ALA A O 1
ATOM 679 N N . ARG A 1 91 ? -0.552 -0.814 -2.121 1.00 81.88 91 ARG A N 1
ATOM 680 C CA . ARG A 1 91 ? -0.575 -0.673 -3.584 1.00 81.88 91 ARG A CA 1
ATOM 681 C C . ARG A 1 91 ? 0.798 -0.876 -4.210 1.00 81.88 91 ARG A C 1
ATOM 683 O O . ARG A 1 91 ? 1.716 -0.090 -3.979 1.00 81.88 91 ARG A O 1
ATOM 690 N N . VAL A 1 92 ? 0.893 -1.875 -5.075 1.00 82.19 92 VAL A N 1
ATOM 691 C CA . VAL A 1 92 ? 1.985 -2.037 -6.021 1.00 82.19 92 VAL A CA 1
ATOM 692 C C . VAL A 1 92 ? 1.782 -0.994 -7.119 1.00 82.19 92 VAL A C 1
ATOM 694 O O . VAL A 1 92 ? 0.748 -1.016 -7.792 1.00 82.19 92 VAL A O 1
ATOM 697 N N . PRO A 1 93 ? 2.725 -0.057 -7.309 1.00 75.50 93 PRO A N 1
ATOM 698 C CA . PRO A 1 93 ? 2.661 0.860 -8.435 1.00 75.50 93 PRO A CA 1
ATOM 699 C C . PRO A 1 93 ? 2.811 0.040 -9.718 1.00 75.50 93 PRO A C 1
ATOM 701 O O . PRO A 1 93 ? 3.836 -0.605 -9.939 1.00 75.50 93 PRO A O 1
ATOM 704 N N . LEU A 1 94 ? 1.759 0.023 -10.531 1.00 71.88 94 LEU A N 1
ATOM 705 C CA . LEU A 1 94 ? 1.732 -0.666 -11.813 1.00 71.88 94 LEU A CA 1
ATOM 706 C C . LEU A 1 94 ? 1.759 0.368 -12.933 1.00 71.88 94 LEU A C 1
ATOM 708 O O . LEU A 1 94 ? 0.926 1.272 -12.970 1.00 71.88 94 LEU A O 1
ATOM 712 N N . GLY A 1 95 ? 2.701 0.197 -13.857 1.00 73.50 95 GLY A N 1
ATOM 713 C CA . GLY A 1 95 ? 2.875 1.070 -15.009 1.00 73.50 95 GLY A CA 1
ATOM 714 C C . GLY A 1 95 ? 3.767 2.281 -14.749 1.00 73.50 95 GLY A C 1
ATOM 715 O O . GLY A 1 95 ? 4.439 2.409 -13.726 1.00 73.50 95 GLY A O 1
ATOM 716 N N . ASP A 1 96 ? 3.769 3.180 -15.727 1.00 77.88 96 ASP A N 1
ATOM 717 C CA . ASP A 1 96 ? 4.715 4.290 -15.798 1.00 77.88 96 ASP A CA 1
ATOM 718 C C . ASP A 1 96 ? 4.133 5.551 -15.150 1.00 77.88 96 ASP A C 1
ATOM 720 O O . ASP A 1 96 ? 4.046 6.618 -15.764 1.00 77.88 96 ASP A O 1
ATOM 724 N N . GLU A 1 97 ? 3.675 5.416 -13.902 1.00 67.44 97 GLU A N 1
ATOM 725 C CA . GLU A 1 97 ? 3.152 6.544 -13.140 1.00 67.44 97 GLU A CA 1
ATOM 726 C C . GLU A 1 97 ? 4.274 7.546 -12.865 1.00 67.44 97 GLU A C 1
ATOM 728 O O . GLU A 1 97 ? 5.169 7.348 -12.041 1.00 67.44 97 GLU A O 1
ATOM 733 N N . MET A 1 98 ? 4.216 8.671 -13.568 1.00 64.25 98 MET A N 1
ATOM 734 C CA . MET A 1 98 ? 5.086 9.793 -13.291 1.00 64.25 98 MET A CA 1
ATOM 735 C C . MET A 1 98 ? 4.409 10.657 -12.238 1.00 64.25 98 MET A C 1
ATOM 737 O O . MET A 1 98 ? 3.421 11.336 -12.522 1.00 64.25 98 MET A O 1
ATOM 741 N N . THR A 1 99 ? 4.940 10.644 -11.015 1.00 58.97 99 THR A N 1
ATOM 742 C CA . THR A 1 99 ? 4.514 11.587 -9.983 1.00 58.97 99 THR A CA 1
ATOM 743 C C . THR A 1 99 ? 4.908 12.986 -10.440 1.00 58.97 99 THR A C 1
ATOM 745 O O . THR A 1 99 ? 6.031 13.460 -10.271 1.00 58.97 99 THR A O 1
ATOM 748 N N . VAL A 1 100 ? 3.973 13.671 -11.095 1.00 56.47 100 VAL A N 1
ATOM 749 C CA . VAL A 1 100 ? 4.081 15.113 -11.268 1.00 56.47 100 VAL A CA 1
ATOM 750 C C . VAL A 1 100 ? 4.187 15.675 -9.858 1.00 56.47 100 VAL A C 1
ATOM 752 O O . VAL A 1 100 ? 3.403 15.286 -8.994 1.00 56.47 100 VAL A O 1
ATOM 755 N N . CYS A 1 101 ? 5.171 16.539 -9.599 1.00 53.19 101 CYS A N 1
ATOM 756 C CA . CYS A 1 101 ? 5.255 17.274 -8.341 1.00 53.19 101 CYS A CA 1
ATOM 757 C C . CYS A 1 101 ? 4.029 18.182 -8.208 1.00 53.19 101 CYS A C 1
ATOM 759 O O . CYS A 1 101 ? 4.074 19.376 -8.495 1.00 53.19 101 CYS A O 1
ATOM 761 N N . GLN A 1 102 ? 2.911 17.590 -7.809 1.00 47.25 102 GLN A N 1
ATOM 762 C CA . GLN A 1 102 ? 1.675 18.262 -7.494 1.00 47.25 102 GLN A CA 1
ATOM 763 C C . GLN A 1 102 ? 1.898 18.899 -6.129 1.00 47.25 102 GLN A C 1
ATOM 765 O O . GLN A 1 102 ? 1.654 18.308 -5.079 1.00 47.25 102 GLN A O 1
ATOM 770 N N . CYS A 1 103 ? 2.359 20.146 -6.131 1.00 47.34 103 CYS A N 1
ATOM 771 C CA . CYS A 1 103 ? 2.288 21.028 -4.968 1.00 47.34 103 CYS A CA 1
ATOM 772 C C . CYS A 1 103 ? 0.825 21.381 -4.607 1.00 47.34 103 CYS A C 1
ATOM 774 O O . CYS A 1 103 ? 0.565 22.444 -4.057 1.00 47.34 103 CYS A O 1
ATOM 776 N N . GLU A 1 104 ? -0.148 20.523 -4.914 1.00 41.88 104 GLU A N 1
ATOM 777 C CA . GLU A 1 104 ? -1.565 20.719 -4.600 1.00 41.88 104 GLU A CA 1
ATOM 778 C C . GLU A 1 104 ? -1.828 20.573 -3.095 1.00 41.88 104 GLU A C 1
ATOM 780 O O . GLU A 1 104 ? -2.737 21.201 -2.558 1.00 41.88 104 GLU A O 1
ATOM 785 N N . ALA A 1 105 ? -0.952 19.868 -2.367 1.00 42.84 105 ALA A N 1
ATOM 786 C CA . ALA A 1 105 ? -0.969 19.826 -0.904 1.00 42.84 105 ALA A CA 1
ATOM 787 C C . ALA A 1 105 ? -0.755 21.207 -0.244 1.00 42.84 105 ALA A C 1
ATOM 789 O O . ALA A 1 105 ? -1.117 21.382 0.916 1.00 42.84 105 ALA A O 1
ATOM 790 N N . LEU A 1 106 ? -0.209 22.196 -0.969 1.00 43.41 106 LEU A N 1
ATOM 791 C CA . LEU A 1 106 ? -0.082 23.581 -0.491 1.00 43.41 106 LEU A CA 1
ATOM 792 C C . LEU A 1 106 ? -1.344 24.427 -0.740 1.00 43.41 106 LEU A C 1
ATOM 794 O O . LEU A 1 106 ? -1.421 25.545 -0.238 1.00 43.41 106 LEU A O 1
ATOM 798 N N . ALA A 1 107 ? -2.312 23.921 -1.513 1.00 38.91 107 ALA A N 1
ATOM 799 C CA . ALA A 1 107 ? -3.571 24.605 -1.818 1.00 38.91 107 ALA A CA 1
ATOM 800 C C . ALA A 1 107 ? -4.742 24.147 -0.929 1.00 38.91 107 ALA A C 1
ATOM 802 O O . ALA A 1 107 ? -5.787 24.795 -0.911 1.00 38.91 107 ALA A O 1
ATOM 803 N N . SER A 1 108 ? -4.575 23.060 -0.167 1.00 38.84 108 SER A N 1
ATOM 804 C CA . SER A 1 108 ? -5.517 22.709 0.895 1.00 38.84 108 SER A CA 1
ATOM 805 C C . SER A 1 108 ? -5.339 23.695 2.054 1.00 38.84 108 SER A C 1
ATOM 807 O O . SER A 1 108 ? -4.204 23.864 2.513 1.00 38.84 108 SER A O 1
ATOM 809 N N . PRO A 1 109 ? -6.403 24.350 2.558 1.00 39.12 109 PRO A N 1
ATOM 810 C CA . PRO A 1 109 ? -6.317 25.049 3.828 1.00 39.12 109 PRO A CA 1
ATOM 811 C C . PRO A 1 109 ? -5.978 24.007 4.894 1.00 39.12 109 PRO A C 1
ATOM 813 O O . PRO A 1 109 ? -6.825 23.225 5.324 1.00 39.12 109 PRO A O 1
ATOM 816 N N . GLY A 1 110 ? -4.699 23.947 5.270 1.00 49.16 110 GLY A N 1
ATOM 817 C CA . GLY A 1 110 ? -4.243 23.118 6.373 1.00 49.16 110 GLY A CA 1
ATOM 818 C C . GLY A 1 110 ? -5.012 23.471 7.651 1.00 49.16 110 GLY A C 1
ATOM 819 O O . GLY A 1 110 ? -5.577 24.567 7.743 1.00 49.16 110 GLY A O 1
ATOM 820 N N . PRO A 1 111 ? -5.049 22.568 8.649 1.00 50.22 111 PRO A N 1
ATOM 821 C CA . PRO A 1 111 ? -5.597 22.910 9.956 1.00 50.22 111 PRO A CA 1
ATOM 822 C C . PRO A 1 111 ? -4.989 24.242 10.424 1.00 50.22 111 PRO A C 1
ATOM 824 O O . PRO A 1 111 ? -3.801 24.467 10.164 1.00 50.22 111 PRO A O 1
ATOM 827 N N . PRO A 1 112 ? -5.782 25.135 11.054 1.00 49.31 112 PRO A N 1
ATOM 828 C CA . PRO A 1 112 ? -5.295 26.434 11.495 1.00 49.31 112 PRO A CA 1
ATOM 829 C C . PRO A 1 112 ? -4.006 26.208 12.270 1.00 49.31 112 PRO A C 1
ATOM 831 O O . PRO A 1 112 ? -3.985 25.426 13.226 1.00 49.31 112 PRO A O 1
ATOM 834 N N . ALA A 1 113 ? -2.919 26.813 11.784 1.00 49.28 113 ALA A N 1
ATOM 835 C CA . ALA A 1 113 ? -1.627 26.695 12.431 1.00 49.28 113 ALA A CA 1
ATOM 836 C C . ALA A 1 113 ? -1.830 27.034 13.915 1.00 49.28 113 ALA A C 1
ATOM 838 O O . ALA A 1 113 ? -2.517 28.021 14.205 1.00 49.28 113 ALA A O 1
ATOM 839 N N . PRO A 1 114 ? -1.311 26.220 14.854 1.00 49.00 114 PRO A N 1
ATOM 840 C CA . PRO A 1 114 ? -1.383 26.579 16.259 1.00 49.00 114 PRO A CA 1
ATOM 841 C C . PRO A 1 114 ? -0.828 27.996 16.386 1.00 49.00 114 PRO A C 1
ATOM 843 O O . PRO A 1 114 ? 0.223 28.292 15.815 1.00 49.00 114 PRO A O 1
ATOM 846 N N . HIS A 1 115 ? -1.575 28.874 17.057 1.00 46.19 115 HIS A N 1
ATOM 847 C CA . HIS A 1 115 ? -1.143 30.231 17.368 1.00 46.19 115 HIS A CA 1
ATOM 848 C C . HIS A 1 115 ? 0.131 30.125 18.219 1.00 46.19 115 HIS A C 1
ATOM 850 O O . HIS A 1 115 ? 0.082 30.065 19.442 1.00 46.19 115 HIS A O 1
ATOM 856 N N . MET A 1 116 ? 1.284 30.018 17.565 1.00 50.28 116 MET A N 1
ATOM 857 C CA . MET A 1 116 ? 2.569 30.286 18.176 1.00 50.28 116 MET A CA 1
ATOM 858 C C . MET A 1 116 ? 2.711 31.796 18.138 1.00 50.28 116 MET A C 1
ATOM 860 O O . MET A 1 116 ? 2.956 32.378 17.080 1.00 50.28 116 MET A O 1
ATOM 864 N N . GLU A 1 117 ? 2.517 32.434 19.287 1.00 52.03 117 GLU A N 1
ATOM 865 C CA . GLU A 1 117 ? 3.117 33.738 19.533 1.00 52.03 117 GLU A CA 1
ATOM 866 C C . GLU A 1 117 ? 4.602 33.598 19.187 1.00 52.03 117 GLU A C 1
ATOM 868 O O . GLU A 1 117 ? 5.304 32.737 19.723 1.00 52.03 117 GLU A O 1
ATOM 873 N N . ALA A 1 118 ? 5.051 34.345 18.178 1.00 55.94 118 ALA A N 1
ATOM 874 C CA . ALA A 1 118 ? 6.438 34.337 17.749 1.00 55.94 118 ALA A CA 1
ATOM 875 C C . ALA A 1 118 ? 7.270 35.045 18.825 1.00 55.94 118 ALA A C 1
ATOM 877 O O . ALA A 1 118 ? 7.605 36.221 18.705 1.00 55.94 118 ALA A O 1
ATOM 878 N N . GLU A 1 119 ? 7.554 34.329 19.906 1.00 56.88 119 GLU A N 1
ATOM 879 C CA . GLU A 1 119 ? 8.464 34.746 20.962 1.00 56.88 119 GLU A CA 1
ATOM 880 C C . GLU A 1 119 ? 9.897 34.714 20.406 1.00 56.88 119 GLU A C 1
ATOM 882 O O . GLU A 1 119 ? 10.611 33.715 20.491 1.00 56.88 119 GLU A O 1
ATOM 887 N N . GLY A 1 120 ? 10.295 35.810 19.752 1.00 67.94 120 GLY A N 1
ATOM 888 C CA . GLY A 1 120 ? 11.682 36.097 19.383 1.00 67.94 120 GLY A CA 1
ATOM 889 C C . GLY A 1 120 ? 11.878 36.704 17.984 1.00 67.94 120 GLY A C 1
ATOM 890 O O . GLY A 1 120 ? 11.077 36.478 17.074 1.00 67.94 120 GLY A O 1
ATOM 891 N N . PRO A 1 121 ? 12.966 37.473 17.768 1.00 72.62 121 PRO A N 1
ATOM 892 C CA . PRO A 1 121 ? 13.304 38.003 16.453 1.00 72.62 121 PRO A CA 1
ATOM 893 C C . PRO A 1 121 ? 13.661 36.858 15.495 1.00 72.62 121 PRO A C 1
ATOM 895 O O . PRO A 1 121 ? 14.620 36.118 15.713 1.00 72.62 121 PRO A O 1
ATOM 898 N N . VAL A 1 122 ? 12.895 36.717 14.413 1.00 74.56 122 VAL A N 1
ATOM 899 C CA . VAL A 1 122 ? 13.170 35.747 13.345 1.00 74.56 122 VAL A CA 1
ATOM 900 C C . VAL A 1 122 ? 14.495 36.107 12.666 1.00 74.56 122 VAL A C 1
ATOM 902 O O . VAL A 1 122 ? 14.625 37.185 12.083 1.00 74.56 122 VAL A O 1
ATOM 905 N N . ASP A 1 123 ? 15.482 35.206 12.707 1.00 86.75 123 ASP A N 1
ATOM 906 C CA . ASP A 1 123 ? 16.756 35.408 12.011 1.00 86.75 123 ASP A CA 1
ATOM 907 C C . ASP A 1 123 ? 16.549 35.366 10.487 1.00 86.75 123 ASP A C 1
ATOM 909 O O . ASP A 1 123 ? 16.400 34.311 9.864 1.00 86.75 123 ASP A O 1
ATOM 913 N N . VAL A 1 124 ? 16.566 36.547 9.870 1.00 88.88 124 VAL A N 1
ATOM 914 C CA . VAL A 1 124 ? 16.398 36.736 8.424 1.00 88.88 124 VAL A CA 1
ATOM 915 C C . VAL A 1 124 ? 17.437 35.938 7.626 1.00 88.88 124 VAL A C 1
ATOM 917 O O . VAL A 1 124 ? 17.123 35.440 6.542 1.00 88.88 124 VAL A O 1
ATOM 920 N N . ARG A 1 125 ? 18.656 35.752 8.154 1.00 91.31 125 ARG A N 1
ATOM 921 C CA . ARG A 1 125 ? 19.711 34.975 7.479 1.00 91.31 125 ARG A CA 1
ATOM 922 C C . ARG A 1 125 ? 19.354 33.496 7.430 1.00 91.31 125 ARG A C 1
ATOM 924 O O . ARG A 1 125 ? 19.547 32.849 6.399 1.00 91.31 125 ARG A O 1
ATOM 931 N N . HIS A 1 126 ? 18.783 32.975 8.513 1.00 88.44 126 HIS A N 1
ATOM 932 C CA . HIS A 1 126 ? 18.295 31.604 8.568 1.00 88.44 126 HIS A CA 1
ATOM 933 C C . HIS A 1 126 ? 17.170 31.364 7.553 1.00 88.44 126 HIS A C 1
ATOM 935 O O . HIS A 1 126 ? 17.216 30.391 6.798 1.00 88.44 126 HIS A O 1
ATOM 941 N N . VAL A 1 127 ? 16.210 32.290 7.451 1.00 91.56 127 VAL A N 1
ATOM 942 C CA . VAL A 1 127 ? 15.118 32.207 6.462 1.00 91.56 127 VAL A CA 1
ATOM 943 C C . VAL A 1 127 ? 15.655 32.254 5.029 1.00 91.56 127 VAL A C 1
ATOM 945 O O . VAL A 1 127 ? 15.261 31.444 4.189 1.00 91.56 127 VAL A O 1
ATOM 948 N N . GLN A 1 128 ? 16.599 33.152 4.738 1.00 92.94 128 GLN A N 1
ATOM 949 C CA . GLN A 1 128 ? 17.243 33.230 3.422 1.00 92.94 128 GLN A CA 1
ATOM 950 C C . GLN A 1 128 ? 17.986 31.934 3.066 1.00 92.94 128 GLN A C 1
ATOM 952 O O . GLN A 1 128 ? 17.888 31.455 1.934 1.00 92.94 128 GLN A O 1
ATOM 957 N N . TRP A 1 129 ? 18.681 31.327 4.030 1.00 93.81 129 TRP A N 1
ATOM 958 C CA . TRP A 1 129 ? 19.357 30.046 3.840 1.00 93.81 129 TRP A CA 1
ATOM 959 C C . TRP A 1 129 ? 18.376 28.890 3.605 1.00 93.81 129 TRP A C 1
ATOM 961 O O . TRP A 1 129 ? 18.586 28.091 2.688 1.00 93.81 129 TRP A O 1
ATOM 971 N N . LEU A 1 130 ? 17.276 28.819 4.364 1.00 91.38 130 LEU A N 1
ATOM 972 C CA . LEU A 1 130 ? 16.209 27.835 4.146 1.00 91.38 130 LEU A CA 1
ATOM 973 C C . LEU A 1 130 ? 15.583 27.986 2.755 1.00 91.38 130 LEU A C 1
ATOM 975 O O . LEU A 1 130 ? 15.398 26.993 2.050 1.00 91.38 130 LEU A O 1
ATOM 979 N N . MET A 1 131 ? 15.330 29.220 2.316 1.00 93.50 131 MET A N 1
ATOM 980 C CA . MET A 1 131 ? 14.821 29.494 0.973 1.00 93.50 131 MET A CA 1
ATOM 981 C C . MET A 1 131 ? 15.823 29.079 -0.115 1.00 93.50 131 MET A C 1
ATOM 983 O O . MET A 1 131 ? 15.429 28.498 -1.127 1.00 93.50 131 MET A O 1
ATOM 987 N N . GLY A 1 132 ? 17.122 29.313 0.095 1.00 94.75 132 GLY A N 1
ATOM 988 C CA . GLY A 1 132 ? 18.181 28.820 -0.789 1.00 94.75 132 GLY A CA 1
ATOM 989 C C . GLY A 1 132 ?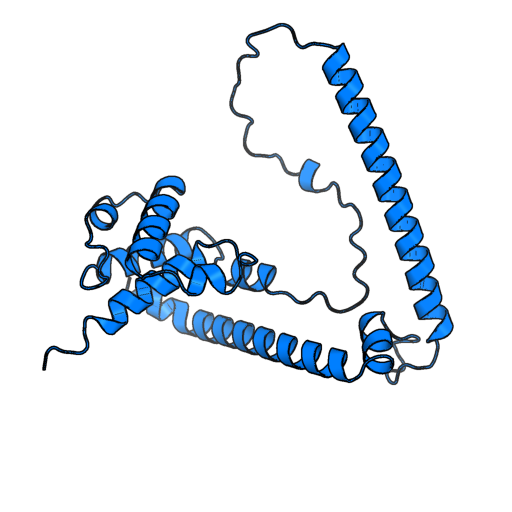 18.194 27.292 -0.890 1.00 94.75 132 GLY A C 1
ATOM 990 O O . GLY A 1 132 ? 18.210 26.744 -1.994 1.00 94.75 132 GLY A O 1
ATOM 991 N N . LYS A 1 133 ? 18.097 26.597 0.250 1.00 94.19 133 LYS A N 1
ATOM 992 C CA . LYS A 1 133 ? 17.989 25.131 0.306 1.00 94.19 133 LYS A CA 1
ATOM 993 C C . LYS A 1 133 ? 16.760 24.606 -0.423 1.00 94.19 133 LYS A C 1
ATOM 995 O O . LYS A 1 133 ? 16.876 23.638 -1.173 1.00 94.19 133 LYS A O 1
ATOM 1000 N N . LEU A 1 134 ? 15.602 25.234 -0.224 1.00 94.12 134 LEU A N 1
ATOM 1001 C CA . LEU A 1 134 ? 14.363 24.838 -0.887 1.00 94.12 134 LEU A CA 1
ATOM 1002 C C . LEU A 1 134 ? 14.483 24.986 -2.408 1.00 94.12 134 LEU A C 1
ATOM 1004 O O . LEU A 1 134 ? 14.172 24.051 -3.139 1.00 94.12 134 LEU A O 1
ATOM 1008 N N . ARG A 1 135 ? 15.013 26.119 -2.887 1.00 93.44 135 ARG A N 1
ATOM 1009 C CA . ARG A 1 135 ? 15.256 26.355 -4.321 1.00 93.44 135 ARG A CA 1
ATOM 1010 C C . ARG A 1 135 ? 16.222 25.336 -4.920 1.00 93.44 135 ARG A C 1
ATOM 1012 O O . ARG A 1 135 ? 16.001 24.880 -6.039 1.00 93.44 135 ARG A O 1
ATOM 1019 N N . PHE A 1 136 ? 17.281 24.978 -4.195 1.00 93.38 136 PHE A N 1
ATOM 1020 C CA . PHE A 1 136 ? 18.221 23.950 -4.638 1.00 93.38 136 PHE A CA 1
ATOM 1021 C C . PHE A 1 136 ? 17.545 22.577 -4.747 1.00 93.38 136 PHE A C 1
ATOM 1023 O O . PHE A 1 136 ? 17.621 21.948 -5.800 1.00 93.38 136 PHE A O 1
ATOM 1030 N N . ARG A 1 137 ? 16.813 22.153 -3.707 1.00 91.38 137 ARG A N 1
ATOM 1031 C CA . ARG A 1 137 ? 16.059 20.888 -3.715 1.00 91.38 137 ARG A CA 1
ATOM 1032 C C . ARG A 1 137 ? 15.022 20.842 -4.833 1.00 91.38 137 ARG A C 1
ATOM 1034 O O . ARG A 1 137 ? 14.906 19.824 -5.501 1.00 91.38 137 ARG A O 1
ATOM 1041 N N . TRP A 1 138 ? 14.322 21.949 -5.075 1.00 88.19 138 TRP A N 1
ATOM 1042 C CA . TRP A 1 138 ? 13.372 22.065 -6.179 1.00 88.19 138 TRP A CA 1
ATOM 1043 C C . TRP A 1 138 ? 14.042 21.842 -7.538 1.00 88.19 138 TRP A C 1
ATOM 1045 O O . TRP A 1 138 ? 13.572 21.039 -8.335 1.00 88.19 138 TRP A O 1
ATOM 1055 N N . ARG A 1 139 ? 15.180 22.499 -7.799 1.00 93.06 139 ARG A N 1
ATOM 1056 C CA . ARG A 1 139 ? 15.929 22.305 -9.053 1.00 93.06 139 ARG A CA 1
ATOM 1057 C C . ARG A 1 139 ? 16.405 20.865 -9.222 1.00 93.06 139 ARG A C 1
ATOM 1059 O O . ARG A 1 139 ? 16.299 20.325 -10.317 1.00 93.06 139 ARG A O 1
ATOM 1066 N N . GLN A 1 140 ? 16.905 20.252 -8.150 1.00 90.75 140 GLN A N 1
ATOM 1067 C CA . GLN A 1 140 ? 17.334 18.855 -8.169 1.00 90.75 140 GLN A CA 1
ATOM 1068 C C . GLN A 1 140 ? 16.166 17.914 -8.495 1.00 90.75 140 GLN A C 1
ATOM 1070 O O . GLN A 1 140 ? 16.320 17.013 -9.314 1.00 90.75 140 GLN A O 1
ATOM 1075 N N . LEU A 1 141 ? 14.994 18.157 -7.909 1.00 89.31 141 LEU A N 1
ATOM 1076 C CA . LEU A 1 141 ? 13.782 17.383 -8.163 1.00 89.31 141 LEU A CA 1
ATOM 1077 C C . LEU A 1 141 ? 13.318 17.505 -9.621 1.00 89.31 141 LEU A C 1
ATOM 1079 O O . LEU A 1 141 ? 13.072 16.492 -10.266 1.00 89.31 141 LEU A O 1
ATOM 1083 N N . VAL A 1 142 ? 13.288 18.726 -10.168 1.00 87.88 142 VAL A N 1
ATOM 1084 C CA . VAL A 1 142 ? 12.950 18.962 -11.583 1.00 87.88 142 VAL A CA 1
ATOM 1085 C C . VAL A 1 142 ? 13.945 18.265 -12.515 1.00 87.88 142 VAL A C 1
ATOM 1087 O O . VAL A 1 142 ? 13.529 17.611 -13.467 1.00 87.88 142 VAL A O 1
ATOM 1090 N N . SER A 1 143 ? 15.249 18.359 -12.234 1.00 90.25 143 SER A N 1
ATOM 1091 C CA . SER A 1 143 ? 16.280 17.671 -13.023 1.00 90.25 143 SER A CA 1
ATOM 1092 C C . SER A 1 143 ? 16.103 16.152 -12.992 1.00 90.25 143 SER A C 1
ATOM 1094 O O . SER A 1 143 ? 16.189 15.509 -14.034 1.00 90.25 143 SER A O 1
ATOM 1096 N N . SER A 1 144 ? 15.818 15.580 -11.819 1.00 88.69 144 SER A N 1
ATOM 1097 C CA . SER A 1 144 ? 15.555 14.144 -11.673 1.00 88.69 144 SER A CA 1
ATOM 1098 C C . SER A 1 144 ? 14.308 13.716 -12.443 1.00 88.69 144 SER A C 1
ATOM 1100 O O . SER A 1 144 ? 14.311 12.666 -13.078 1.00 88.69 144 SER A O 1
ATOM 1102 N N . GLN A 1 145 ? 13.247 14.526 -12.415 1.00 87.69 145 GLN A N 1
ATOM 1103 C CA . GLN A 1 145 ? 12.022 14.232 -13.151 1.00 87.69 145 GLN A CA 1
ATOM 1104 C C . GLN A 1 145 ? 12.268 14.250 -14.664 1.00 87.69 145 GLN A C 1
ATOM 1106 O O . GLN A 1 145 ? 11.807 13.364 -15.375 1.00 87.69 145 GLN A O 1
ATOM 1111 N N . GLN A 1 146 ? 13.036 15.220 -15.166 1.00 89.38 146 GLN A N 1
ATOM 1112 C CA . GLN A 1 146 ? 13.413 15.282 -16.581 1.00 89.38 146 GLN A CA 1
ATOM 1113 C C . GLN A 1 146 ? 14.246 14.071 -17.013 1.00 89.38 146 GLN A C 1
ATOM 1115 O O . GLN A 1 146 ? 14.014 13.525 -18.091 1.00 89.38 146 GLN A O 1
ATOM 1120 N N . GLU A 1 147 ? 15.188 13.633 -16.177 1.00 91.75 147 GLU A N 1
ATOM 1121 C CA . GLU A 1 147 ? 15.975 12.426 -16.432 1.00 91.75 147 GLU A CA 1
ATOM 1122 C C . GLU A 1 147 ? 15.084 11.178 -16.482 1.00 91.75 147 GLU A C 1
ATOM 1124 O O . GLU A 1 147 ? 15.185 10.392 -17.425 1.00 91.75 147 GLU A O 1
ATOM 1129 N N . GLN A 1 148 ? 14.148 11.042 -15.538 1.00 88.56 148 GLN A N 1
ATOM 1130 C CA . GLN A 1 148 ? 13.172 9.954 -15.533 1.00 88.56 148 GLN A CA 1
ATOM 1131 C C . GLN A 1 148 ? 12.305 9.962 -16.802 1.00 88.56 148 GLN A C 1
ATOM 1133 O O . GLN A 1 148 ? 12.182 8.922 -17.448 1.00 88.56 148 GLN A O 1
ATOM 1138 N N . CYS A 1 149 ? 11.782 11.121 -17.225 1.00 88.69 149 CYS A N 1
ATOM 1139 C CA . CYS A 1 149 ? 11.052 11.260 -18.492 1.00 88.69 149 CYS A CA 1
ATOM 1140 C C . CYS A 1 149 ? 11.897 10.802 -19.690 1.00 88.69 149 CYS A C 1
ATOM 1142 O O . CYS A 1 149 ? 11.411 10.098 -20.577 1.00 88.69 149 CYS A O 1
ATOM 1144 N N . ALA A 1 150 ? 13.168 11.213 -19.735 1.00 92.69 150 ALA A N 1
ATOM 1145 C CA . ALA A 1 150 ? 14.071 10.875 -20.827 1.00 92.69 150 ALA A CA 1
ATOM 1146 C C . ALA A 1 150 ? 14.348 9.365 -20.886 1.00 92.69 150 ALA A C 1
ATOM 1148 O O . ALA A 1 150 ? 14.318 8.781 -21.969 1.00 92.69 150 ALA A O 1
ATOM 1149 N N . LEU A 1 151 ? 14.581 8.718 -19.743 1.00 91.62 151 LEU A N 1
ATOM 1150 C CA . LEU A 1 151 ? 14.760 7.266 -19.672 1.00 91.62 151 LEU A CA 1
ATOM 1151 C C . LEU A 1 151 ? 13.481 6.519 -20.056 1.00 91.62 151 LEU A C 1
ATOM 1153 O O . LEU A 1 151 ? 13.543 5.588 -20.858 1.00 91.62 151 LEU A O 1
ATOM 1157 N N . LEU A 1 152 ? 12.331 6.973 -19.562 1.00 91.00 152 LEU A N 1
ATOM 1158 C CA . LEU A 1 152 ? 11.041 6.373 -19.873 1.00 91.00 152 LEU A CA 1
ATOM 1159 C C . LEU A 1 152 ? 10.741 6.431 -21.377 1.00 91.00 152 LEU A C 1
ATOM 1161 O O . LEU A 1 152 ? 10.436 5.414 -21.994 1.00 91.00 152 LEU A O 1
ATOM 1165 N N . SER A 1 153 ? 10.942 7.598 -21.998 1.00 90.94 153 SER A N 1
ATOM 1166 C CA . SER A 1 153 ? 10.750 7.764 -23.444 1.00 90.94 153 SER A CA 1
ATOM 1167 C C . SER A 1 153 ? 11.636 6.835 -24.279 1.00 90.94 153 SER A C 1
ATOM 1169 O O . SER A 1 153 ? 11.205 6.360 -25.328 1.00 90.94 153 SER A O 1
ATOM 1171 N N . LYS A 1 154 ? 12.858 6.532 -23.815 1.00 94.25 154 LYS A N 1
ATOM 1172 C CA . LYS A 1 154 ? 13.739 5.566 -24.485 1.00 94.25 154 LYS A CA 1
ATOM 1173 C C . LYS A 1 154 ? 13.154 4.163 -24.425 1.00 94.25 154 LYS A C 1
ATOM 1175 O O . LYS A 1 154 ? 13.163 3.482 -25.444 1.00 94.25 154 LYS A O 1
ATOM 1180 N N . ILE A 1 155 ? 12.637 3.747 -23.268 1.00 91.44 155 ILE A N 1
ATOM 1181 C CA . ILE A 1 155 ? 11.978 2.443 -23.119 1.00 91.44 155 ILE A CA 1
ATOM 1182 C C . ILE A 1 155 ? 10.808 2.357 -24.097 1.00 91.44 155 ILE A C 1
ATOM 1184 O O . ILE A 1 155 ? 10.791 1.450 -24.921 1.00 91.44 155 ILE A O 1
ATOM 1188 N N . HIS A 1 156 ? 9.913 3.349 -24.099 1.00 91.56 156 HIS A N 1
ATOM 1189 C CA . HIS A 1 156 ? 8.756 3.379 -25.003 1.00 91.56 156 HIS A CA 1
ATOM 1190 C C . HIS A 1 156 ? 9.140 3.363 -26.483 1.00 91.56 156 HIS A C 1
ATOM 1192 O O . HIS A 1 156 ? 8.486 2.710 -27.294 1.00 91.56 156 HIS A O 1
ATOM 1198 N N . LEU A 1 157 ? 10.206 4.076 -26.852 1.00 93.06 157 LEU A N 1
ATOM 1199 C CA . LEU A 1 157 ? 10.703 4.101 -28.223 1.00 93.06 157 LEU A CA 1
ATOM 1200 C C . LEU A 1 157 ? 11.264 2.736 -28.644 1.00 93.06 157 LEU A C 1
ATOM 1202 O O . LEU A 1 157 ? 10.984 2.280 -29.751 1.00 93.06 157 LEU A O 1
ATOM 1206 N N . TYR A 1 158 ? 12.040 2.084 -27.775 1.00 92.94 158 TYR A N 1
ATOM 1207 C CA . TYR A 1 158 ? 12.666 0.797 -28.081 1.00 92.94 158 TYR A CA 1
ATOM 1208 C C . TYR A 1 158 ? 11.697 -0.384 -28.027 1.00 92.94 158 TYR A C 1
ATOM 1210 O O . TYR A 1 158 ? 11.930 -1.376 -28.711 1.00 92.94 158 TYR A O 1
ATOM 1218 N N . THR A 1 159 ? 10.611 -0.285 -27.262 1.00 92.38 159 THR A N 1
ATOM 1219 C CA . THR A 1 159 ? 9.585 -1.335 -27.154 1.00 92.38 159 THR A CA 1
ATOM 1220 C C . THR A 1 159 ? 8.392 -1.094 -28.079 1.00 92.38 159 THR A C 1
ATOM 1222 O O . THR A 1 159 ? 7.349 -1.744 -27.952 1.00 92.38 159 THR A O 1
ATOM 1225 N N . ARG A 1 160 ? 8.520 -0.159 -29.028 1.00 90.75 160 ARG A N 1
ATOM 1226 C CA . ARG A 1 160 ? 7.428 0.201 -29.925 1.00 90.75 160 ARG A CA 1
ATOM 1227 C C . ARG A 1 160 ? 7.042 -0.969 -30.836 1.00 90.75 160 ARG A C 1
ATOM 1229 O O . ARG A 1 160 ? 7.876 -1.511 -31.552 1.00 90.75 160 ARG A O 1
ATOM 1236 N N . GLY A 1 161 ? 5.758 -1.315 -30.853 1.00 87.62 161 GLY A N 1
ATOM 1237 C CA . GLY A 1 161 ? 5.193 -2.432 -31.613 1.00 87.62 161 GLY A CA 1
ATOM 1238 C C . GLY A 1 161 ? 5.359 -3.796 -30.941 1.00 87.62 161 GLY A C 1
ATOM 1239 O O . GLY A 1 161 ? 4.949 -4.796 -31.519 1.00 87.62 161 GLY A O 1
ATOM 1240 N N . CYS A 1 162 ? 5.936 -3.856 -29.736 1.00 86.94 162 CYS A N 1
ATOM 1241 C CA . CYS A 1 162 ? 6.113 -5.107 -28.996 1.00 86.94 162 CYS A CA 1
ATOM 1242 C C . CYS A 1 162 ? 4.881 -5.509 -28.168 1.00 86.94 162 CYS A C 1
ATOM 1244 O O . CYS A 1 162 ? 4.842 -6.616 -27.637 1.00 86.94 162 CYS A O 1
ATOM 1246 N N . HIS A 1 163 ? 3.894 -4.622 -28.025 1.00 87.69 163 HIS A N 1
ATOM 1247 C CA . HIS A 1 163 ? 2.702 -4.874 -27.223 1.00 87.69 163 HIS A CA 1
ATOM 1248 C C . HIS A 1 163 ? 1.627 -5.626 -28.035 1.00 87.69 163 HIS A C 1
ATOM 1250 O O . HIS A 1 163 ? 1.476 -5.408 -29.236 1.00 87.69 163 HIS A O 1
ATOM 1256 N N . SER A 1 164 ? 0.890 -6.536 -27.386 1.00 81.25 164 SER A N 1
ATOM 1257 C CA . SER A 1 164 ? -0.121 -7.387 -28.050 1.00 81.25 164 SER A CA 1
ATOM 1258 C C . SER A 1 164 ? -1.469 -6.684 -28.263 1.00 81.25 164 SER A C 1
ATOM 1260 O O . SER A 1 164 ? -2.187 -6.983 -29.215 1.00 81.25 164 SER A O 1
ATOM 1262 N N . ASP A 1 165 ? -1.819 -5.750 -27.378 1.00 83.69 165 ASP A N 1
ATOM 1263 C CA . ASP A 1 165 ? -2.975 -4.863 -27.538 1.00 83.69 165 ASP A CA 1
ATOM 1264 C C . ASP A 1 165 ? -2.681 -3.791 -28.594 1.00 83.69 165 ASP A C 1
ATOM 1266 O O . ASP A 1 165 ? -1.691 -3.076 -28.482 1.00 83.69 165 ASP A O 1
ATOM 1270 N N . GLN A 1 166 ? -3.559 -3.655 -29.589 1.00 78.12 166 GLN A N 1
ATOM 1271 C CA . GLN A 1 166 ? -3.422 -2.686 -30.682 1.00 78.12 166 GLN A CA 1
ATOM 1272 C C . GLN A 1 166 ? -3.579 -1.230 -30.221 1.00 78.12 166 GLN A C 1
ATOM 1274 O O . GLN A 1 166 ? -3.159 -0.315 -30.931 1.00 78.12 166 GLN A O 1
ATOM 1279 N N . SER A 1 167 ? -4.190 -1.004 -29.054 1.00 81.00 167 SER A N 1
ATOM 1280 C CA . SER A 1 167 ? -4.345 0.329 -28.464 1.00 81.00 167 SER A CA 1
ATOM 1281 C C . SER A 1 167 ? -3.065 0.839 -27.792 1.00 81.00 167 SER A C 1
ATOM 1283 O O . SER A 1 167 ? -2.857 2.052 -27.706 1.00 81.00 167 SER A O 1
ATOM 1285 N N . LEU A 1 168 ? -2.175 -0.068 -27.378 1.00 82.19 168 LEU A N 1
ATOM 1286 C CA . LEU A 1 168 ? -0.904 0.251 -26.739 1.00 82.19 168 LEU A CA 1
ATOM 1287 C C . LEU A 1 168 ? 0.233 -0.009 -27.723 1.00 82.19 168 LEU A C 1
ATOM 1289 O O . LEU A 1 168 ? 0.408 -1.102 -28.245 1.00 82.19 168 LEU A O 1
ATOM 1293 N N . SER A 1 169 ? 1.019 1.024 -28.011 1.00 84.94 169 SER A N 1
ATOM 1294 C CA . SER A 1 169 ? 2.079 0.922 -29.019 1.00 84.94 169 SER A CA 1
ATOM 1295 C C . SER A 1 169 ? 3.440 0.554 -28.445 1.00 84.94 169 SER A C 1
ATOM 1297 O O . SER A 1 169 ? 4.359 0.389 -29.233 1.00 84.94 169 SER A O 1
ATOM 1299 N N . HIS A 1 170 ? 3.599 0.449 -27.128 1.00 91.06 170 HIS A N 1
ATOM 1300 C CA . HIS A 1 170 ? 4.868 0.197 -26.446 1.00 91.06 170 HIS A CA 1
ATOM 1301 C C . HIS A 1 170 ? 4.637 -0.584 -25.151 1.00 91.06 170 HIS A C 1
ATOM 1303 O O . HIS A 1 170 ? 3.512 -0.646 -24.662 1.00 91.06 170 HIS A O 1
ATOM 1309 N N . LEU A 1 171 ? 5.706 -1.168 -24.613 1.00 89.81 171 LEU A N 1
ATOM 1310 C CA . LEU A 1 171 ? 5.695 -1.801 -23.294 1.00 89.81 171 LEU A CA 1
ATOM 1311 C C . LEU A 1 171 ? 6.002 -0.765 -22.208 1.00 89.81 171 LEU A C 1
ATOM 1313 O O . LEU A 1 171 ? 6.864 0.099 -22.408 1.00 89.81 171 LEU A O 1
ATOM 1317 N N . SER A 1 172 ? 5.340 -0.902 -21.063 1.00 88.88 172 SER A N 1
ATOM 1318 C CA . SER A 1 172 ? 5.673 -0.196 -19.822 1.00 88.88 172 SER A CA 1
ATOM 1319 C C . SER A 1 172 ? 7.020 -0.642 -19.247 1.00 88.88 172 SER A C 1
ATOM 1321 O O . SER A 1 172 ? 7.566 -1.683 -19.630 1.00 88.88 172 SER A O 1
ATOM 1323 N N . VAL A 1 173 ? 7.555 0.115 -18.284 1.00 88.88 173 VAL A N 1
ATOM 1324 C CA . VAL A 1 173 ? 8.791 -0.241 -17.564 1.00 88.88 173 VAL A CA 1
ATOM 1325 C C . VAL A 1 173 ? 8.645 -1.604 -16.903 1.00 88.88 173 VAL A C 1
ATOM 1327 O O . VAL A 1 173 ? 9.504 -2.464 -17.080 1.00 88.88 173 VAL A O 1
ATOM 1330 N N . THR A 1 174 ? 7.530 -1.834 -16.208 1.00 87.88 174 THR A N 1
ATOM 1331 C CA . THR A 1 174 ? 7.269 -3.105 -15.527 1.00 87.88 174 THR A CA 1
ATOM 1332 C C . THR A 1 174 ? 7.203 -4.275 -16.504 1.00 87.88 174 THR A C 1
ATOM 1334 O O . THR A 1 174 ? 7.745 -5.340 -16.228 1.00 87.88 174 THR A O 1
ATOM 1337 N N . GLU A 1 175 ? 6.599 -4.092 -17.679 1.00 88.19 175 GLU A N 1
ATOM 1338 C CA . GLU A 1 175 ? 6.543 -5.141 -18.704 1.00 88.19 175 GLU A CA 1
ATOM 1339 C C . GLU A 1 175 ? 7.912 -5.415 -19.322 1.00 88.19 175 GLU A C 1
ATOM 1341 O O . GLU A 1 175 ? 8.294 -6.573 -19.495 1.00 88.19 175 GLU A O 1
ATOM 1346 N N . ALA A 1 176 ? 8.680 -4.363 -19.608 1.00 89.31 176 ALA A N 1
ATOM 1347 C CA . ALA A 1 176 ? 10.041 -4.496 -20.109 1.00 89.31 176 ALA A CA 1
ATOM 1348 C C . ALA A 1 176 ? 10.956 -5.206 -19.093 1.00 89.31 176 ALA A C 1
ATOM 1350 O O . ALA A 1 176 ? 11.781 -6.038 -19.478 1.00 89.31 176 ALA A O 1
ATOM 1351 N N . GLU A 1 177 ? 10.794 -4.927 -17.798 1.00 87.75 177 GLU A N 1
ATOM 1352 C CA . GLU A 1 177 ? 11.515 -5.610 -16.722 1.00 87.75 177 GLU A CA 1
ATOM 1353 C C . GLU A 1 177 ? 11.115 -7.082 -16.599 1.00 87.75 177 GLU A C 1
ATOM 1355 O O . GLU A 1 177 ? 12.001 -7.927 -16.493 1.00 87.75 177 GLU A O 1
ATOM 1360 N N . MET A 1 178 ? 9.825 -7.416 -16.707 1.00 87.38 178 MET A N 1
ATOM 1361 C CA . MET A 1 178 ? 9.364 -8.812 -16.690 1.00 87.38 178 MET A CA 1
ATOM 1362 C C . MET A 1 178 ? 9.946 -9.646 -17.839 1.00 87.38 178 MET A C 1
ATOM 1364 O O . MET A 1 178 ? 10.230 -10.829 -17.654 1.00 87.38 178 MET A O 1
ATOM 1368 N N . LEU A 1 179 ? 10.141 -9.050 -19.022 1.00 87.25 179 LEU A N 1
ATOM 1369 C CA . LEU A 1 179 ? 10.797 -9.729 -20.145 1.00 87.25 179 LEU A CA 1
ATOM 1370 C C . LEU A 1 179 ? 12.293 -9.954 -19.897 1.00 87.25 179 LEU A C 1
ATOM 1372 O O . LEU A 1 179 ? 12.854 -10.946 -20.361 1.00 87.25 179 LEU A O 1
ATOM 1376 N N . ARG A 1 180 ? 12.945 -9.026 -19.191 1.00 89.56 180 ARG A N 1
ATOM 1377 C CA . ARG A 1 180 ? 14.368 -9.113 -18.852 1.00 89.56 180 ARG A CA 1
ATOM 1378 C C . ARG A 1 180 ? 14.628 -10.108 -17.719 1.00 89.56 180 ARG A C 1
ATOM 1380 O O . ARG A 1 180 ? 15.640 -10.803 -17.761 1.00 89.56 180 ARG A O 1
ATOM 1387 N N . ASP A 1 181 ? 13.753 -10.137 -16.718 1.00 90.56 181 ASP A N 1
ATOM 1388 C CA . ASP A 1 181 ? 13.863 -10.965 -15.519 1.00 90.56 181 ASP A CA 1
ATOM 1389 C C . ASP A 1 181 ? 12.536 -11.700 -15.227 1.00 90.56 181 ASP A C 1
ATOM 1391 O O . ASP A 1 181 ? 11.644 -11.167 -14.552 1.00 90.56 181 ASP 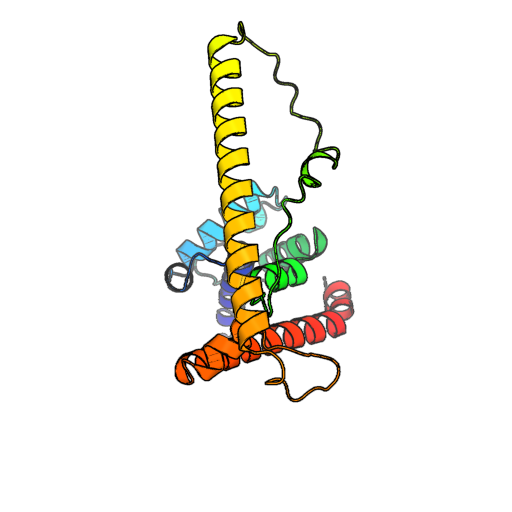A O 1
ATOM 1395 N N . PRO A 1 182 ? 12.389 -12.948 -15.710 1.00 86.38 182 PRO A N 1
ATOM 1396 C CA . PRO A 1 182 ? 11.171 -13.722 -15.496 1.00 86.38 182 PRO A CA 1
ATOM 1397 C C . PRO A 1 182 ? 10.963 -14.123 -14.025 1.00 86.38 182 PRO A C 1
ATOM 1399 O O . PRO A 1 182 ? 9.819 -14.319 -13.608 1.00 86.38 182 PRO A O 1
ATOM 1402 N N . GLU A 1 183 ? 12.025 -14.231 -13.216 1.00 89.69 183 GLU A N 1
ATOM 1403 C CA . GLU A 1 183 ? 11.903 -14.524 -11.780 1.00 89.69 183 GLU A CA 1
ATOM 1404 C C . GLU A 1 183 ? 11.319 -13.321 -11.031 1.00 89.69 183 GLU A C 1
ATOM 1406 O O . GLU A 1 183 ? 10.398 -13.475 -10.215 1.00 89.69 183 GLU A O 1
ATOM 1411 N N . GLY A 1 184 ? 11.781 -12.115 -11.380 1.00 87.25 184 GLY A N 1
ATOM 1412 C CA . GLY A 1 184 ? 11.194 -10.852 -10.937 1.00 87.25 184 GLY A CA 1
ATOM 1413 C C . GLY A 1 184 ? 9.705 -10.755 -11.283 1.00 87.25 184 GLY A C 1
ATOM 1414 O O . GLY A 1 184 ? 8.887 -10.419 -10.421 1.00 87.25 184 GLY A O 1
ATOM 1415 N N . GLY A 1 185 ? 9.318 -11.173 -12.493 1.00 87.50 185 GLY A N 1
ATOM 1416 C CA . GLY A 1 185 ? 7.912 -11.264 -12.904 1.00 87.50 185 GLY A CA 1
ATOM 1417 C C . GLY A 1 185 ? 7.068 -12.192 -12.020 1.00 87.50 185 GLY A C 1
ATOM 1418 O O . GLY A 1 185 ? 5.966 -11.829 -11.605 1.00 87.50 185 GLY A O 1
ATOM 1419 N N . GLN A 1 186 ? 7.592 -13.360 -11.632 1.00 89.38 186 GLN A N 1
ATOM 1420 C CA . GLN A 1 186 ? 6.899 -14.257 -10.694 1.00 89.38 186 GLN A CA 1
ATOM 1421 C C . GLN A 1 186 ? 6.763 -13.661 -9.286 1.00 89.38 186 GLN A C 1
ATOM 1423 O O . GLN A 1 186 ? 5.816 -13.969 -8.557 1.00 89.38 186 GLN A O 1
ATOM 1428 N N . GLN A 1 187 ? 7.724 -12.848 -8.843 1.00 89.69 187 GLN A N 1
ATOM 1429 C CA . GLN A 1 187 ? 7.627 -12.142 -7.566 1.00 89.69 187 GLN A CA 1
ATOM 1430 C C . GLN A 1 187 ? 6.585 -11.019 -7.615 1.00 89.69 187 GLN A C 1
ATOM 1432 O O . GLN A 1 187 ? 5.814 -10.870 -6.660 1.00 89.69 187 GLN A O 1
ATOM 1437 N N . 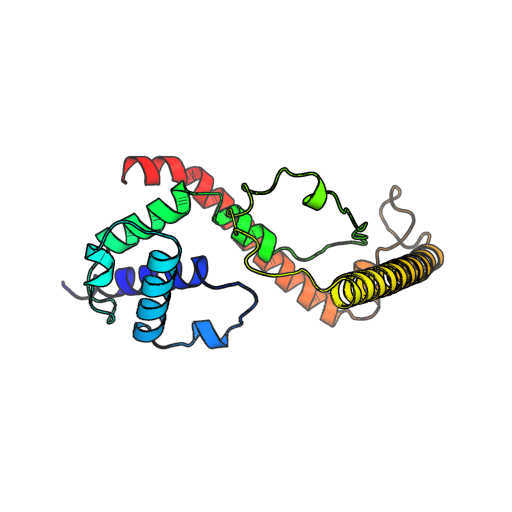LEU A 1 188 ? 6.520 -10.277 -8.722 1.00 88.88 188 LEU A N 1
ATOM 1438 C CA . LEU A 1 188 ? 5.485 -9.275 -8.959 1.00 88.88 188 LEU A CA 1
ATOM 1439 C C . LEU A 1 188 ? 4.097 -9.921 -8.941 1.00 88.88 188 LEU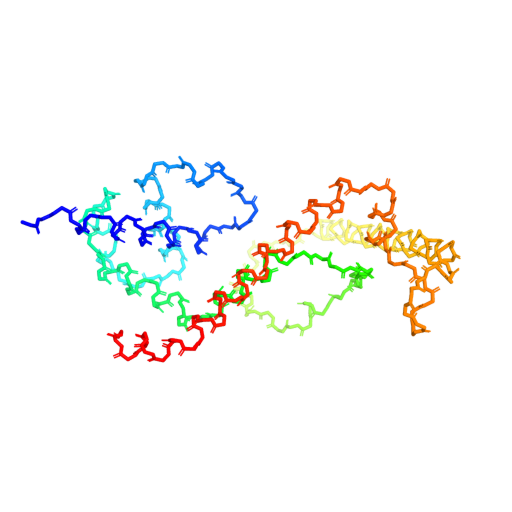 A C 1
ATOM 1441 O O . LEU A 1 188 ? 3.242 -9.488 -8.173 1.00 88.88 188 LEU A O 1
ATOM 1445 N N . LEU A 1 189 ? 3.907 -11.017 -9.679 1.00 90.12 189 LEU A N 1
ATOM 1446 C CA . LEU A 1 189 ? 2.643 -11.756 -9.724 1.00 90.12 189 LEU A CA 1
ATOM 1447 C C . LEU A 1 189 ? 2.194 -12.200 -8.325 1.00 90.12 189 LEU A C 1
ATOM 1449 O O . LEU A 1 189 ? 1.077 -11.899 -7.916 1.00 90.12 189 LEU A O 1
ATOM 1453 N N . ARG A 1 190 ? 3.089 -12.809 -7.535 1.00 91.19 190 ARG A N 1
ATOM 1454 C CA . ARG A 1 190 ? 2.801 -13.185 -6.136 1.00 91.19 190 ARG A CA 1
ATOM 1455 C C . ARG A 1 190 ? 2.432 -11.989 -5.260 1.00 91.19 190 ARG A C 1
ATOM 1457 O O . ARG A 1 190 ? 1.721 -12.141 -4.268 1.00 91.19 190 ARG A O 1
ATOM 1464 N N . THR A 1 191 ? 2.963 -10.810 -5.565 1.00 89.81 191 THR A N 1
ATOM 1465 C CA . THR A 1 191 ? 2.632 -9.586 -4.831 1.00 89.81 191 THR A CA 1
ATOM 1466 C C . THR A 1 191 ? 1.235 -9.111 -5.213 1.00 89.81 191 THR A C 1
ATOM 1468 O O . THR A 1 191 ? 0.418 -8.921 -4.316 1.00 89.81 191 THR A O 1
ATOM 1471 N N . LEU A 1 192 ? 0.920 -9.051 -6.509 1.00 91.06 192 LEU A N 1
ATOM 1472 C CA . LEU A 1 192 ? -0.407 -8.697 -7.020 1.00 91.06 192 LEU A CA 1
ATOM 1473 C C . LEU A 1 192 ? -1.503 -9.654 -6.548 1.00 91.06 192 LEU A C 1
ATOM 1475 O O . LEU A 1 192 ? -2.583 -9.214 -6.171 1.00 91.06 192 LEU A O 1
ATOM 1479 N N . GLU A 1 193 ? -1.231 -10.957 -6.483 1.00 93.56 193 GLU A N 1
ATOM 1480 C CA . GLU A 1 193 ? -2.171 -11.930 -5.915 1.00 93.56 193 GLU A CA 1
ATOM 1481 C C . GLU A 1 193 ? -2.504 -11.613 -4.452 1.00 93.56 193 GLU A C 1
ATOM 1483 O O . GLU A 1 193 ? -3.669 -11.661 -4.055 1.00 93.56 193 GLU A O 1
ATOM 1488 N N . ARG A 1 194 ? -1.505 -11.236 -3.641 1.00 89.81 194 ARG A N 1
ATOM 1489 C CA . ARG A 1 194 ? -1.733 -10.825 -2.244 1.00 89.81 194 ARG A CA 1
ATOM 1490 C C . ARG A 1 194 ? -2.515 -9.522 -2.157 1.00 89.81 194 ARG A C 1
ATOM 1492 O O . ARG A 1 194 ? -3.318 -9.364 -1.239 1.00 89.81 194 ARG A O 1
ATOM 1499 N N . GLU A 1 195 ? -2.277 -8.581 -3.064 1.00 90.25 195 GLU A N 1
ATOM 1500 C CA . GLU A 1 195 ? -3.081 -7.361 -3.137 1.00 90.25 195 GLU A CA 1
ATOM 1501 C C . GLU A 1 195 ? -4.532 -7.664 -3.479 1.00 90.25 195 GLU A C 1
ATOM 1503 O O . GLU A 1 195 ? -5.435 -7.159 -2.816 1.00 90.25 195 GLU A O 1
ATOM 1508 N N . ASN A 1 196 ? -4.758 -8.535 -4.460 1.00 92.56 196 ASN A N 1
ATOM 1509 C CA . ASN A 1 196 ? -6.094 -8.919 -4.880 1.00 92.56 196 ASN A CA 1
ATOM 1510 C C . ASN A 1 196 ? -6.843 -9.634 -3.745 1.00 92.56 196 ASN A C 1
ATOM 1512 O O . ASN A 1 196 ? -7.973 -9.277 -3.429 1.00 92.56 196 ASN A O 1
ATOM 1516 N N . GLN A 1 197 ? -6.171 -10.531 -3.016 1.00 92.31 197 GLN A N 1
ATOM 1517 C CA . GLN A 1 197 ? -6.720 -11.144 -1.798 1.00 92.31 197 GLN A CA 1
ATOM 1518 C C . GLN A 1 197 ? -7.115 -10.101 -0.740 1.00 92.31 197 GLN A C 1
ATOM 1520 O O . GLN A 1 197 ? -8.147 -10.236 -0.081 1.00 92.31 197 GLN A O 1
ATOM 1525 N N . ARG A 1 198 ? -6.316 -9.040 -0.560 1.00 89.38 198 ARG A N 1
ATOM 1526 C CA . ARG A 1 198 ? -6.657 -7.941 0.361 1.00 89.38 198 ARG A CA 1
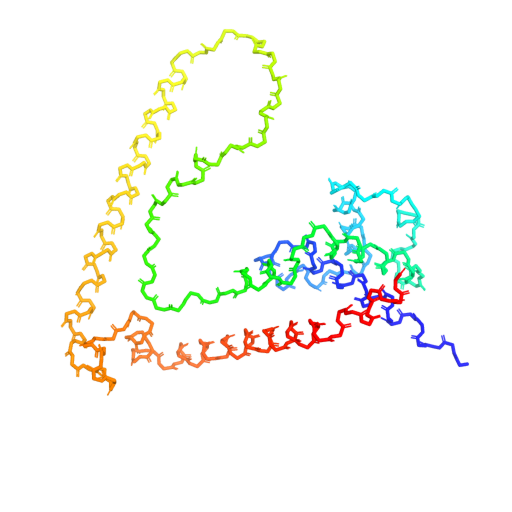ATOM 1527 C C . ARG A 1 198 ? -7.868 -7.154 -0.134 1.00 89.38 198 ARG A C 1
ATOM 1529 O O . ARG A 1 198 ? -8.737 -6.833 0.673 1.00 89.38 198 ARG A O 1
ATOM 1536 N N . LEU A 1 199 ? -7.947 -6.864 -1.432 1.00 92.06 199 LEU A N 1
ATOM 1537 C CA . LEU A 1 199 ? -9.097 -6.191 -2.040 1.00 92.06 199 LEU A CA 1
ATOM 1538 C C . LEU A 1 199 ? -10.377 -7.014 -1.868 1.00 92.06 199 LEU A C 1
ATOM 1540 O O . LEU A 1 199 ? -11.386 -6.485 -1.405 1.00 92.06 199 LEU A O 1
ATOM 1544 N N . GLU A 1 200 ? -10.326 -8.314 -2.153 1.00 94.81 200 GLU A N 1
ATOM 1545 C CA . GLU A 1 200 ? -11.439 -9.240 -1.938 1.00 94.81 200 GLU A CA 1
ATOM 1546 C C . GLU A 1 200 ? -11.877 -9.279 -0.470 1.00 94.81 200 GLU A C 1
ATOM 1548 O O . GLU A 1 200 ? -13.075 -9.223 -0.184 1.00 94.81 200 GLU A O 1
ATOM 1553 N N . ALA A 1 201 ? -10.927 -9.302 0.470 1.00 92.19 201 ALA A N 1
ATOM 1554 C CA . ALA A 1 201 ? -11.225 -9.257 1.899 1.00 92.19 201 ALA A CA 1
ATOM 1555 C C . ALA A 1 201 ? -11.924 -7.949 2.306 1.00 92.19 201 ALA A C 1
ATOM 1557 O O . ALA A 1 201 ? -12.878 -7.978 3.087 1.00 92.19 201 ALA A O 1
ATOM 1558 N N . VAL A 1 202 ? -11.508 -6.805 1.753 1.00 91.56 202 VAL A N 1
ATOM 1559 C CA . VAL A 1 202 ? -12.183 -5.520 1.993 1.00 91.56 202 VAL A CA 1
ATOM 1560 C C . VAL A 1 202 ? -13.582 -5.508 1.377 1.00 91.56 202 VAL A C 1
ATOM 1562 O O . VAL A 1 202 ? -14.522 -5.053 2.025 1.00 91.56 202 VAL A O 1
ATOM 1565 N N . LEU A 1 203 ? -13.770 -6.055 0.175 1.00 93.88 203 LEU A N 1
ATOM 1566 C CA . LEU A 1 203 ? -15.100 -6.186 -0.429 1.00 93.88 203 LEU A CA 1
ATOM 1567 C C . LEU A 1 203 ? -16.018 -7.088 0.404 1.00 93.88 203 LEU A C 1
ATOM 1569 O O . LEU A 1 203 ? -17.191 -6.762 0.602 1.00 93.88 203 LEU A O 1
ATOM 1573 N N . ALA A 1 204 ? -15.496 -8.201 0.921 1.00 94.75 204 ALA A N 1
ATOM 1574 C CA . ALA A 1 204 ? -16.225 -9.076 1.830 1.00 94.75 204 ALA A CA 1
ATOM 1575 C C . ALA A 1 204 ? -16.611 -8.339 3.122 1.00 94.75 204 ALA A C 1
ATOM 1577 O O . ALA A 1 204 ? -17.778 -8.375 3.517 1.00 94.75 204 ALA A O 1
ATOM 1578 N N . TRP A 1 205 ? -15.672 -7.597 3.722 1.00 91.38 205 TRP A N 1
ATOM 1579 C CA . TRP A 1 205 ? -15.938 -6.731 4.871 1.00 91.38 205 TRP A CA 1
ATOM 1580 C C . TRP A 1 205 ? -17.063 -5.736 4.575 1.00 91.38 205 TRP A C 1
ATOM 1582 O O . TRP A 1 205 ? -18.045 -5.711 5.314 1.00 91.38 205 TRP A O 1
ATOM 1592 N N . ARG A 1 206 ? -16.985 -4.992 3.463 1.00 92.69 206 ARG A N 1
ATOM 1593 C CA . ARG A 1 206 ? -17.990 -3.992 3.060 1.00 92.69 206 ARG A CA 1
ATOM 1594 C C . ARG A 1 206 ? -19.395 -4.584 2.932 1.00 92.69 206 ARG A C 1
ATOM 1596 O O . ARG A 1 206 ? -20.366 -3.943 3.318 1.00 92.69 206 ARG A O 1
ATOM 1603 N N . ARG A 1 207 ? -19.524 -5.831 2.465 1.00 94.31 207 ARG A N 1
ATOM 1604 C CA . ARG A 1 207 ? -20.821 -6.540 2.425 1.00 94.31 207 ARG A CA 1
ATOM 1605 C C . ARG A 1 207 ? -21.371 -6.851 3.822 1.00 94.31 207 ARG A C 1
ATOM 1607 O O . ARG A 1 207 ? -22.583 -6.852 4.012 1.00 94.31 207 ARG A O 1
ATOM 1614 N N . SER A 1 208 ? -20.495 -7.121 4.789 1.00 93.31 208 SER A N 1
ATOM 1615 C CA . SER A 1 208 ? -20.850 -7.456 6.179 1.00 93.31 208 SER A CA 1
ATOM 1616 C C . SER A 1 208 ? -20.865 -6.264 7.145 1.00 93.31 208 SER A C 1
ATOM 1618 O O . SER A 1 208 ? -21.320 -6.395 8.280 1.00 93.31 208 SER A O 1
ATOM 1620 N N . GLU A 1 209 ? -20.405 -5.095 6.706 1.00 93.19 209 GLU A N 1
ATOM 1621 C CA . GLU A 1 209 ? -20.179 -3.920 7.549 1.00 93.19 209 GLU A CA 1
ATOM 1622 C C . GLU A 1 209 ? -21.452 -3.463 8.274 1.00 93.19 209 GLU A C 1
ATOM 1624 O O . GLU A 1 209 ? -21.430 -3.187 9.471 1.00 93.19 209 GLU A O 1
ATOM 1629 N N . LEU A 1 210 ? -22.599 -3.465 7.589 1.00 93.69 210 LEU A N 1
ATOM 1630 C CA . LEU A 1 210 ? -23.884 -3.122 8.208 1.00 93.69 210 LEU A CA 1
ATOM 1631 C C . LEU A 1 210 ? -24.270 -4.077 9.343 1.00 93.69 210 LEU A C 1
ATOM 1633 O O . LEU A 1 210 ? -24.898 -3.659 10.312 1.00 93.69 210 LEU A O 1
ATOM 1637 N N . VAL A 1 211 ? -23.920 -5.360 9.229 1.00 95.06 211 VAL A N 1
ATOM 1638 C CA . VAL A 1 211 ? -24.197 -6.352 10.276 1.00 95.06 211 VAL A CA 1
ATOM 1639 C C . VAL A 1 211 ? -23.315 -6.085 11.488 1.00 95.06 211 VAL A C 1
ATOM 1641 O O . VAL A 1 211 ? -23.814 -6.100 12.610 1.00 95.06 211 VAL A O 1
ATOM 1644 N N . PHE A 1 212 ? -22.036 -5.776 11.261 1.00 92.56 212 PHE A N 1
ATOM 1645 C CA . PHE A 1 212 ? -21.119 -5.375 12.324 1.00 92.56 212 PHE A CA 1
ATOM 1646 C C . PHE A 1 212 ? -21.645 -4.152 13.089 1.00 92.56 212 PHE A C 1
ATOM 1648 O O . PHE A 1 212 ? -21.759 -4.202 14.311 1.00 92.56 212 PHE A O 1
ATOM 1655 N N . TRP A 1 213 ? -22.053 -3.092 12.386 1.00 94.19 213 TRP A N 1
ATOM 1656 C CA . TRP A 1 213 ? -22.564 -1.876 13.030 1.00 94.19 213 TRP A CA 1
ATOM 1657 C C . TRP A 1 213 ? -23.910 -2.052 13.730 1.00 94.19 213 TRP A C 1
ATOM 1659 O O . TRP A 1 213 ? -24.205 -1.310 14.654 1.00 94.19 213 TRP A O 1
ATOM 1669 N N . ARG A 1 214 ? -24.735 -3.024 13.324 1.00 93.88 214 ARG A N 1
ATOM 1670 C CA . ARG A 1 214 ? -25.955 -3.376 14.072 1.00 93.88 214 ARG A CA 1
ATOM 1671 C C . ARG A 1 214 ? -25.657 -4.080 15.393 1.00 93.88 214 ARG A C 1
ATOM 1673 O O . ARG A 1 214 ? -26.520 -4.104 16.264 1.00 93.88 214 ARG A O 1
ATOM 1680 N N . TRP A 1 215 ? -24.499 -4.724 15.494 1.00 91.56 215 TRP A N 1
ATOM 1681 C CA . TRP A 1 215 ? -24.085 -5.453 16.685 1.00 91.56 215 TRP A CA 1
ATOM 1682 C C . TRP A 1 215 ? -23.338 -4.567 17.691 1.00 91.56 215 TRP A C 1
ATOM 1684 O O . TRP A 1 215 ? -23.465 -4.788 18.895 1.00 91.56 215 TRP A O 1
ATOM 1694 N N . MET A 1 216 ? -22.571 -3.592 17.194 1.00 90.25 216 MET A N 1
ATOM 1695 C CA . MET A 1 216 ? -21.847 -2.598 17.998 1.00 90.25 216 MET A CA 1
ATOM 1696 C C . MET A 1 216 ? -22.768 -1.562 18.641 1.00 90.25 216 MET A C 1
ATOM 1698 O O . MET A 1 216 ? -22.481 -1.203 19.808 1.00 90.25 216 MET A O 1
#

Foldseek 3Di:
DPPPQQPVLLVLLLVLLVLQDDPVPDPVVSPDDQLVSLVVSVVSCVVVPPPDCVSVVDDSSSRDDSVVSLVSVVVVVVVDPSLVVVLVSLDDDPFDDQPDPPPCVVVPPDDPDPPDPPPDDDDPVVVVVVVVVVVVVVVVVVVVSVVSVVVQVVQQVVQACVDPDPVRGGDTPVRVVCVVPVVVVVVVVVSVVVSVVSVVVVVVCVVCVVVSVVVD

Sequence (216 aa):
MSGQRGDWTSALWQLLFRVLSPLPAGNALASLALEVQARLVKSALCSQGYPRLALAQLPEDGSQGSRELLLALSWLLARGPVPEQMLAQARVPLGDEMTVCQCEALASPGPPAPHMEAEGPVDVRHVQWLMGKLRFRWRQLVSSQQEQCALLSKIHLYTRGCHSDQSLSHLSVTEAEMLRDPEGGQQLLRTLERENQRLEAVLAWRRSELVFWRWM

Solvent-accessible surface area (backbone atoms only — not comparable to full-atom values): 12906 Å² total; per-residue (Å²): 143,81,82,73,66,42,60,60,29,40,50,50,47,53,49,50,31,61,72,72,46,70,89,80,66,54,74,73,65,75,68,51,57,62,45,60,43,40,53,52,38,48,53,51,39,53,78,73,61,58,86,64,65,71,59,71,72,45,67,46,84,23,68,61,53,55,67,54,50,51,50,51,50,50,50,53,56,71,76,43,66,55,70,57,55,56,49,65,73,64,58,76,87,76,60,80,78,72,82,68,88,69,69,57,78,75,72,51,87,65,77,80,72,78,87,68,77,78,89,65,85,78,59,64,67,58,54,53,48,51,52,51,51,50,54,50,53,50,53,52,50,54,52,52,50,52,50,50,52,54,55,49,52,49,48,35,62,75,28,51,72,71,36,89,53,90,89,42,56,35,42,42,64,61,56,54,46,32,73,74,34,60,67,59,36,55,52,49,50,58,49,51,52,53,49,49,53,51,52,52,50,50,53,52,45,63,74,46,44,67,60,53,63,72,72,106

Secondary structure (DSSP, 8-state):
--SSHHHHHHHHHHHHHHHHS-TTS-HHHHTS-HHHHHHHHHHHHHHTT---GGGTTS-TTSSS-HHHHHHHHHHHHHHS-HHHHHHHHH----S-------GGGGTS-PSPPP-----S---HHHHHHHHHHHHHHHHHHHHHHHHHHHHHHHHHHHTTT--SSTT--S--HHHHHHHH-HHHHHHHHHHHHHHHHHHHHHHHHHHHHHHHHHH-

Organism: Homo sapiens (NCBI:txid9606)

pLDDT: mean 80.96, std 15.36, range [38.62, 95.06]

InterPro domains:
  IPR027996 Tubulin epsilon and delta complex protein 1 domain [PF14970] (49-216)
  IPR043535 Tubulin epsilon and delta complex protein 1 [PTHR35076] (9-216)

Mean predicted aligned error: 11.72 Å

Radius of gyration: 24.43 Å; Cα contacts (8 Å, |Δi|>4): 120; chains: 1; bounding box: 46×64×64 Å